Protein AF-A0A914MKD5-F1 (afdb_monomer)

Organism: Meloidogyne incognita (NCBI:txid6306)

Nearest PDB structures (foldseek):
  1nd5-assembly1_B  TM=8.474E-01  e=2.380E-07  Homo sapiens
  1rpt-assembly1_A-2  TM=8.339E-01  e=1.153E-06  Rattus norvegicus
  8xj4-assembly1_A  TM=8.362E-01  e=1.630E-05  Homo sapiens
  8qqs-assembly1_B  TM=2.505E-01  e=3.124E-01  Escherichia coli
  9ggq-assembly1_D  TM=2.426E-01  e=8.613E-01  Escherichia coli

Mean predicted aligned error: 6.14 Å

Solvent-accessible surface area (backbone atoms only — not comparable to full-atom values): 11156 Å² total; per-residue (Å²): 132,86,87,49,71,68,64,54,25,56,51,32,58,60,52,46,49,37,47,73,73,63,71,41,91,71,66,72,67,46,68,38,62,36,70,93,63,83,52,37,26,43,49,58,50,29,41,48,50,33,39,53,53,52,32,63,52,29,73,35,66,69,47,9,37,72,72,17,5,48,60,48,21,53,52,48,54,50,51,52,42,51,73,69,41,91,49,87,84,72,36,81,94,76,85,86,83,89,82,55,58,67,51,54,41,11,44,37,33,61,58,70,43,88,63,85,68,73,70,50,82,92,45,45,80,46,80,45,82,46,75,58,89,98,43,52,25,36,38,41,37,41,34,42,86,94,42,79,40,78,62,75,34,92,94,40,82,50,72,71,21,50,37,69,62,52,47,60,66,49,51,84,48,36,33,86,44,72,68,57,54,52,49,48,43,65,40,92,85,39,96,103

Secondary structure (DSSP, 8-state):
-PPPHHHHHHHHHHHIIIIIIT-PPPPHHHH-EEGGGTTEEHHHHHHHHHHHHHHHHHSSHHHHHHHHHHHHHHHHHHHHHHHH-SSTTSS-S-------HHHHHHHHHHTT----SPPPTT-EEEEEEEEETTEEEEEEEEEETTEEEEPPBTTB-SSSEEHHHHHHHHHTT----HHHHHHHHHSTTS--

Sequence (192 aa):
MPLTLHQVASLNNLNREASIAHNLTQPAWVERRWPQYGNWSTLELVTELRRLERINEFNRPEMAYLMGGYLLGDWINRAEKVINSKSPNEAEKAVLYSSHDGTLQALLSLMGQRVDKLVPYASTICMEILKNNDTYHIEMYYRHSGLVQHLNFPDCPLIQCPAETLIKSLRSRAIFERKRLYHLCGSGDAYC

Structure (mmCIF, N/CA/C/O backbone):
data_AF-A0A914MKD5-F1
#
_entry.id   AF-A0A914MKD5-F1
#
loop_
_atom_site.group_PDB
_atom_site.id
_atom_site.type_symbol
_atom_site.label_atom_id
_atom_site.label_alt_id
_atom_site.label_comp_id
_atom_site.label_asym_id
_atom_site.label_entity_id
_atom_site.label_seq_id
_atom_site.pdbx_PDB_ins_code
_atom_site.Cartn_x
_atom_site.Cartn_y
_atom_site.Cartn_z
_atom_site.occupancy
_atom_site.B_iso_or_equiv
_atom_site.auth_seq_id
_atom_site.auth_comp_id
_atom_site.auth_asym_id
_atom_site.auth_atom_id
_atom_site.pdbx_PDB_model_num
ATOM 1 N N . MET A 1 1 ? 5.786 10.812 -35.126 1.00 59.09 1 MET A N 1
ATOM 2 C CA . MET A 1 1 ? 5.341 11.144 -33.755 1.00 59.09 1 MET A CA 1
ATOM 3 C C . MET A 1 1 ? 6.379 10.572 -32.795 1.00 59.09 1 MET A C 1
ATOM 5 O O . MET A 1 1 ? 6.728 9.413 -32.994 1.00 59.09 1 MET A O 1
ATOM 9 N N . PRO A 1 2 ? 6.959 11.354 -31.869 1.00 80.25 2 PRO A N 1
ATOM 10 C CA . PRO A 1 2 ? 7.951 10.834 -30.926 1.00 80.25 2 PRO A CA 1
ATOM 11 C C . PRO A 1 2 ? 7.295 9.889 -29.907 1.00 80.25 2 PRO A C 1
ATOM 13 O O . PRO A 1 2 ? 6.165 10.127 -29.486 1.00 80.25 2 PRO A O 1
ATOM 16 N N . LEU A 1 3 ? 8.003 8.820 -29.533 1.00 81.81 3 LEU A N 1
ATOM 17 C CA . LEU A 1 3 ? 7.588 7.891 -28.476 1.00 81.81 3 LEU A CA 1
ATOM 18 C C . LEU A 1 3 ? 7.737 8.558 -27.104 1.00 81.81 3 LEU A C 1
ATOM 20 O O . LEU A 1 3 ? 8.762 9.182 -26.829 1.00 81.81 3 LEU A O 1
ATOM 24 N N . THR A 1 4 ? 6.738 8.407 -26.235 1.00 86.06 4 THR A N 1
ATOM 25 C CA . THR A 1 4 ? 6.796 8.903 -24.853 1.00 86.06 4 THR A CA 1
ATOM 26 C C . THR A 1 4 ? 7.415 7.869 -23.910 1.00 86.06 4 THR A C 1
ATOM 28 O O . THR A 1 4 ? 7.386 6.666 -24.177 1.00 86.06 4 THR A O 1
ATOM 31 N N . LEU A 1 5 ? 7.934 8.325 -22.762 1.00 82.00 5 LEU A N 1
ATOM 32 C CA . LEU A 1 5 ? 8.446 7.432 -21.714 1.00 82.00 5 LEU A CA 1
ATOM 33 C C . LEU A 1 5 ? 7.378 6.426 -21.259 1.00 82.00 5 LEU A C 1
ATOM 35 O O . LEU A 1 5 ? 7.669 5.241 -21.144 1.00 82.00 5 LEU A O 1
ATOM 39 N N . HIS A 1 6 ? 6.139 6.887 -21.080 1.00 81.94 6 HIS A N 1
ATOM 40 C CA . HIS A 1 6 ? 5.011 6.041 -20.696 1.00 81.94 6 HIS A CA 1
ATOM 41 C C . HIS A 1 6 ? 4.740 4.931 -21.721 1.00 81.94 6 HIS A C 1
ATOM 43 O O . HIS A 1 6 ? 4.560 3.767 -21.361 1.00 81.94 6 HIS A O 1
ATOM 49 N N . GLN A 1 7 ? 4.769 5.269 -23.017 1.00 83.94 7 GLN A N 1
ATOM 50 C CA . GLN A 1 7 ? 4.590 4.291 -24.092 1.00 83.94 7 GLN A CA 1
ATOM 51 C C . GLN A 1 7 ? 5.681 3.216 -24.053 1.00 83.94 7 GLN A C 1
ATOM 53 O O . GLN A 1 7 ? 5.369 2.031 -24.138 1.00 83.94 7 GLN A O 1
ATOM 58 N N . VAL A 1 8 ? 6.943 3.603 -23.851 1.00 84.12 8 VAL A N 1
ATOM 59 C CA . VAL A 1 8 ? 8.056 2.648 -23.736 1.00 84.12 8 VAL A CA 1
ATOM 60 C C . VAL A 1 8 ? 7.926 1.788 -22.475 1.00 84.12 8 VAL A C 1
ATOM 62 O O . VAL A 1 8 ? 8.049 0.569 -22.551 1.00 84.12 8 VAL A O 1
ATOM 65 N N . ALA A 1 9 ? 7.623 2.395 -21.329 1.00 82.75 9 ALA A N 1
ATOM 66 C CA . ALA A 1 9 ? 7.478 1.707 -20.049 1.00 82.75 9 ALA A CA 1
ATOM 67 C C . ALA A 1 9 ? 6.312 0.698 -20.040 1.00 82.75 9 ALA A C 1
ATOM 69 O O . ALA A 1 9 ? 6.395 -0.347 -19.390 1.00 82.75 9 ALA A O 1
ATOM 70 N N . SER A 1 10 ? 5.244 0.967 -20.799 1.00 80.31 10 SER A N 1
ATOM 71 C CA . SER A 1 10 ? 4.086 0.072 -20.926 1.00 80.31 10 SER A CA 1
ATOM 72 C C . SER A 1 10 ? 4.417 -1.285 -21.568 1.00 80.31 10 SER A C 1
ATOM 74 O O . SER A 1 10 ? 3.765 -2.284 -21.253 1.00 80.31 10 SER A O 1
ATOM 76 N N . LEU A 1 11 ? 5.483 -1.362 -22.381 1.00 81.94 11 LEU A N 1
ATOM 77 C CA . LEU A 1 11 ? 5.958 -2.615 -22.988 1.00 81.94 11 LEU A CA 1
ATOM 78 C C . LEU A 1 11 ? 6.407 -3.646 -21.943 1.00 81.94 11 LEU A C 1
ATOM 80 O O . LEU A 1 11 ? 6.428 -4.843 -22.229 1.00 81.94 11 LEU A O 1
ATOM 84 N N . ASN A 1 12 ? 6.731 -3.202 -20.725 1.00 81.19 12 ASN A N 1
ATOM 85 C CA . ASN A 1 12 ? 7.121 -4.086 -19.633 1.00 81.19 12 ASN A CA 1
ATOM 86 C C . ASN A 1 12 ? 6.053 -5.147 -19.319 1.00 81.19 12 ASN A C 1
ATOM 88 O O . ASN A 1 12 ? 6.399 -6.288 -19.026 1.00 81.19 12 ASN A O 1
ATOM 92 N N . ASN A 1 13 ? 4.763 -4.796 -19.399 1.00 72.38 13 ASN A N 1
ATOM 93 C CA . ASN A 1 13 ? 3.674 -5.719 -19.061 1.00 72.38 13 ASN A CA 1
ATOM 94 C C . ASN A 1 13 ? 3.642 -6.923 -20.011 1.00 72.38 13 ASN A C 1
ATOM 96 O O . ASN A 1 13 ? 3.606 -8.062 -19.555 1.00 72.38 13 ASN A O 1
ATOM 100 N N . LEU A 1 14 ? 3.744 -6.666 -21.320 1.00 66.50 14 LEU A N 1
ATOM 101 C CA . LEU A 1 14 ? 3.740 -7.707 -22.351 1.00 66.50 14 LEU A CA 1
ATOM 102 C C . LEU A 1 14 ? 4.911 -8.671 -22.171 1.00 66.50 14 LEU A C 1
ATOM 104 O O . LEU A 1 14 ? 4.731 -9.887 -22.179 1.00 66.50 14 LEU A O 1
ATOM 108 N N . ASN A 1 15 ? 6.106 -8.125 -21.954 1.00 64.56 15 ASN A N 1
ATOM 109 C CA . ASN A 1 15 ? 7.301 -8.947 -21.839 1.00 64.56 15 ASN A CA 1
ATOM 110 C C . ASN A 1 15 ? 7.327 -9.739 -20.524 1.00 64.56 15 ASN A C 1
ATOM 112 O O . ASN A 1 15 ? 7.739 -10.896 -20.520 1.00 64.56 15 ASN A O 1
ATOM 116 N N . ARG A 1 16 ? 6.858 -9.149 -19.416 1.00 67.56 16 ARG A N 1
ATOM 117 C CA . ARG A 1 16 ? 6.793 -9.814 -18.109 1.00 67.56 16 ARG A CA 1
ATOM 118 C C . ARG A 1 16 ? 5.795 -10.970 -18.102 1.00 67.56 16 ARG A C 1
ATOM 120 O O . ARG A 1 16 ? 6.104 -12.029 -17.562 1.00 67.56 16 ARG A O 1
ATOM 127 N N . GLU A 1 17 ? 4.612 -10.778 -18.677 1.00 68.00 17 GLU A N 1
ATOM 128 C CA . GLU A 1 17 ? 3.591 -11.828 -18.735 1.00 68.00 17 GLU A CA 1
ATOM 129 C C . GLU A 1 17 ? 4.020 -12.957 -19.666 1.00 68.00 17 GLU A C 1
ATOM 131 O O . GLU A 1 17 ? 3.990 -14.128 -19.287 1.00 68.00 17 GLU A O 1
ATOM 136 N N . ALA A 1 18 ? 4.489 -12.611 -20.863 1.00 63.91 18 ALA A N 1
ATOM 137 C CA . ALA A 1 18 ? 4.787 -13.611 -21.865 1.00 63.91 18 ALA A CA 1
ATOM 138 C C . ALA A 1 18 ? 6.081 -14.388 -21.557 1.00 63.91 18 ALA A C 1
ATOM 140 O O . ALA A 1 18 ? 6.068 -15.612 -21.655 1.00 63.91 18 ALA A O 1
ATOM 141 N N . SER A 1 19 ? 7.171 -13.740 -21.122 1.00 62.38 19 SER A N 1
ATOM 142 C CA . SER A 1 19 ? 8.437 -14.449 -20.871 1.00 62.38 19 SER A CA 1
ATOM 143 C C . SER A 1 19 ? 8.533 -15.062 -19.472 1.00 62.38 19 SER A C 1
ATOM 145 O O . SER A 1 19 ? 8.925 -16.218 -19.349 1.00 62.38 19 SER A O 1
ATOM 147 N N . ILE A 1 20 ? 8.156 -14.323 -18.419 1.00 64.75 20 ILE A N 1
ATOM 148 C CA . ILE A 1 20 ? 8.429 -14.722 -17.026 1.00 64.75 20 ILE A CA 1
ATOM 149 C C . ILE A 1 20 ? 7.292 -15.563 -16.447 1.00 64.75 20 ILE A C 1
ATOM 151 O O . ILE A 1 20 ? 7.547 -16.533 -15.737 1.00 64.75 20 ILE A O 1
ATOM 155 N N . ALA A 1 21 ? 6.037 -15.191 -16.708 1.00 69.25 21 ALA A N 1
ATOM 156 C CA . ALA A 1 21 ? 4.897 -15.879 -16.101 1.00 69.25 21 ALA A CA 1
ATOM 157 C C . ALA A 1 21 ? 4.473 -17.140 -16.873 1.00 69.25 21 ALA A C 1
ATOM 159 O O . ALA A 1 21 ? 3.980 -18.088 -16.262 1.00 69.25 21 ALA A O 1
ATOM 160 N N . HIS A 1 22 ? 4.667 -17.160 -18.196 1.00 79.38 22 HIS A N 1
ATOM 161 C CA . HIS A 1 22 ? 4.088 -18.189 -19.067 1.00 79.38 22 HIS A CA 1
ATOM 162 C C . HIS A 1 22 ? 5.082 -18.899 -20.001 1.00 79.38 22 HIS A C 1
ATOM 164 O O . HIS A 1 22 ? 4.653 -19.752 -20.774 1.00 79.38 22 HIS A O 1
ATOM 170 N N . ASN A 1 23 ? 6.389 -18.607 -19.921 1.00 80.06 23 ASN A N 1
ATOM 171 C CA . ASN A 1 23 ? 7.437 -19.234 -20.746 1.00 80.06 23 ASN A CA 1
ATOM 172 C C . ASN A 1 23 ? 7.139 -19.214 -22.262 1.00 80.06 23 ASN A C 1
ATOM 174 O O . ASN A 1 23 ? 7.445 -20.163 -22.986 1.00 80.06 23 ASN A O 1
ATOM 178 N N . LEU A 1 24 ? 6.518 -18.142 -22.755 1.00 83.06 24 LEU A N 1
ATOM 179 C CA . LEU A 1 24 ? 6.198 -17.974 -24.169 1.00 83.06 24 LEU A CA 1
ATOM 180 C C . LEU A 1 24 ? 7.415 -17.466 -24.941 1.00 83.06 24 LEU A C 1
ATOM 182 O O . LEU A 1 24 ? 8.144 -16.583 -24.480 1.00 83.06 24 LEU A O 1
ATOM 186 N N . THR A 1 25 ? 7.586 -17.966 -26.164 1.00 83.31 25 THR A N 1
ATOM 187 C CA . THR A 1 25 ? 8.640 -17.516 -27.078 1.00 83.31 25 THR A CA 1
ATOM 188 C C . THR A 1 25 ? 8.503 -16.023 -27.374 1.00 83.31 25 THR A C 1
ATOM 190 O O . THR A 1 25 ? 7.451 -15.567 -27.821 1.00 83.31 25 THR A O 1
ATOM 193 N N . GLN A 1 26 ? 9.576 -15.264 -27.140 1.00 81.38 26 GLN A N 1
ATOM 194 C CA . GLN A 1 26 ? 9.615 -13.824 -27.385 1.00 81.38 26 GLN A CA 1
ATOM 195 C C . GLN A 1 26 ? 10.302 -13.481 -28.712 1.00 81.38 26 GLN A C 1
ATOM 197 O O . GLN A 1 26 ? 11.176 -14.220 -29.171 1.00 81.38 26 GLN A O 1
ATOM 202 N N . PRO A 1 27 ? 9.971 -12.329 -29.322 1.00 86.75 27 PRO A N 1
ATOM 203 C CA . PRO A 1 27 ? 10.764 -11.783 -30.413 1.00 86.75 27 PRO A CA 1
ATOM 204 C C . PRO A 1 27 ? 12.222 -11.551 -29.991 1.00 86.75 27 PRO A C 1
ATOM 206 O O . PRO A 1 27 ? 12.490 -11.040 -28.904 1.00 86.75 27 PRO A O 1
ATOM 209 N N . ALA A 1 28 ? 13.168 -11.815 -30.895 1.00 88.38 28 ALA A N 1
ATOM 210 C CA . ALA A 1 28 ? 14.608 -11.730 -30.613 1.00 88.38 28 ALA A CA 1
ATOM 211 C C . ALA A 1 28 ? 15.083 -10.360 -30.083 1.00 88.38 28 ALA A C 1
ATOM 213 O O . ALA A 1 28 ? 16.101 -10.268 -29.400 1.00 88.38 28 ALA A O 1
ATOM 214 N N . TRP A 1 29 ? 14.357 -9.276 -30.377 1.00 88.56 29 TRP A N 1
ATOM 215 C CA . TRP A 1 29 ? 14.715 -7.944 -29.888 1.00 88.56 29 TRP A CA 1
ATOM 216 C C . TRP A 1 29 ? 14.548 -7.792 -28.367 1.00 88.56 29 TRP A C 1
ATOM 218 O O . TRP A 1 29 ? 15.224 -6.943 -27.788 1.00 88.56 29 TRP A O 1
ATOM 228 N N . VAL A 1 30 ? 13.700 -8.599 -27.716 1.00 86.56 30 VAL A N 1
ATOM 229 C CA . VAL A 1 30 ? 13.434 -8.529 -26.265 1.00 86.56 30 VAL A CA 1
ATOM 230 C C . VAL A 1 30 ? 14.685 -8.896 -25.460 1.00 86.56 30 VAL A C 1
ATOM 232 O O . VAL A 1 30 ? 15.028 -8.214 -24.494 1.00 86.56 30 VAL A O 1
ATOM 235 N N . GLU A 1 31 ? 15.419 -9.914 -25.909 1.00 87.56 31 GLU A N 1
ATOM 236 C CA . GLU A 1 31 ? 16.650 -10.400 -25.269 1.00 87.56 31 GLU A CA 1
ATOM 237 C C . GLU A 1 31 ? 17.921 -9.726 -25.806 1.00 87.56 31 GLU A C 1
ATOM 239 O O . GLU A 1 31 ? 19.020 -9.960 -25.297 1.00 87.56 31 GLU A O 1
ATOM 244 N N . ARG A 1 32 ? 17.794 -8.859 -26.820 1.00 92.56 32 ARG A N 1
ATOM 245 C CA . ARG A 1 32 ? 18.927 -8.112 -27.376 1.00 92.56 32 ARG A CA 1
ATOM 246 C C . ARG A 1 32 ? 19.635 -7.342 -26.266 1.00 92.56 32 ARG A C 1
ATOM 248 O O . ARG A 1 32 ? 19.006 -6.539 -25.583 1.00 92.56 32 ARG A O 1
ATOM 255 N N . ARG A 1 33 ? 20.946 -7.552 -26.128 1.00 94.44 33 ARG A N 1
ATOM 256 C CA . ARG A 1 33 ? 21.783 -6.865 -25.135 1.00 94.44 33 ARG A CA 1
ATOM 257 C C . ARG A 1 33 ? 22.442 -5.618 -25.708 1.00 94.44 33 ARG A C 1
ATOM 259 O O . ARG A 1 33 ? 22.753 -5.559 -26.900 1.00 94.44 33 ARG A O 1
ATOM 266 N N . TRP A 1 34 ? 22.670 -4.640 -24.840 1.00 95.50 34 TRP A N 1
ATOM 267 C CA . TRP A 1 34 ? 23.179 -3.321 -25.203 1.00 95.50 34 TRP A CA 1
ATOM 268 C C . TRP A 1 34 ? 24.435 -2.981 -24.381 1.00 95.50 34 TRP A C 1
ATOM 270 O O . TRP A 1 34 ? 24.317 -2.538 -23.235 1.00 95.50 34 TRP A O 1
ATOM 280 N N . PRO A 1 35 ? 25.655 -3.178 -24.927 1.00 95.75 35 PRO A N 1
ATOM 281 C CA . PRO A 1 35 ? 26.909 -2.950 -24.200 1.00 95.75 35 PRO A CA 1
ATOM 282 C C . PRO A 1 35 ? 27.060 -1.533 -23.633 1.00 95.75 35 PRO A C 1
ATOM 284 O O . PRO A 1 35 ? 27.604 -1.361 -22.546 1.00 95.75 35 PRO A O 1
ATOM 287 N N . GLN A 1 36 ? 26.520 -0.524 -24.322 1.00 95.31 36 GLN A N 1
ATOM 288 C CA . GLN A 1 36 ? 26.540 0.872 -23.877 1.00 95.31 36 GLN A CA 1
ATOM 289 C C . GLN A 1 36 ? 25.679 1.149 -22.631 1.00 95.31 36 GLN A C 1
ATOM 291 O O . GLN A 1 36 ? 25.821 2.202 -22.019 1.00 95.31 36 GLN A O 1
ATOM 296 N N . TYR A 1 37 ? 24.799 0.217 -22.250 1.00 92.12 37 TYR A N 1
ATOM 297 C CA . TYR A 1 37 ? 23.923 0.317 -21.080 1.00 92.12 37 TYR A CA 1
ATOM 298 C C . TYR A 1 37 ? 24.210 -0.815 -20.086 1.00 92.12 37 TYR A C 1
ATOM 300 O O . TYR A 1 37 ? 23.306 -1.516 -19.640 1.00 92.12 37 TYR A O 1
ATOM 308 N N . GLY A 1 38 ? 25.492 -1.062 -19.797 1.00 92.19 38 GLY A N 1
ATOM 309 C CA . GLY A 1 38 ? 25.894 -2.088 -18.828 1.00 92.19 38 GLY A CA 1
ATOM 310 C C . GLY A 1 38 ? 25.580 -3.520 -19.271 1.00 92.19 38 GLY A C 1
ATOM 311 O O . GLY A 1 38 ? 25.442 -4.405 -18.431 1.00 92.19 38 GLY A O 1
ATOM 312 N N . ASN A 1 39 ? 25.460 -3.753 -20.584 1.00 94.69 39 ASN A N 1
ATOM 313 C CA . ASN A 1 39 ? 25.121 -5.049 -21.177 1.00 94.69 39 ASN A CA 1
ATOM 314 C C . ASN A 1 39 ? 23.742 -5.603 -20.752 1.00 94.69 39 ASN A C 1
ATOM 316 O O . ASN A 1 39 ? 23.517 -6.820 -20.754 1.00 94.69 39 ASN A O 1
ATOM 320 N N . TRP A 1 40 ? 22.805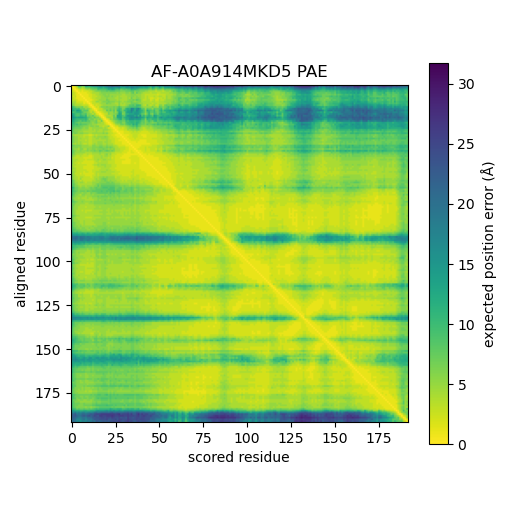 -4.722 -20.402 1.00 94.31 40 TRP A N 1
ATOM 321 C CA . TRP A 1 40 ? 21.414 -5.092 -20.147 1.00 94.31 40 TRP A CA 1
ATOM 322 C C . TRP A 1 40 ? 20.694 -5.485 -21.438 1.00 94.31 40 TRP A C 1
ATOM 324 O O . TRP A 1 40 ? 20.962 -4.947 -22.516 1.00 94.31 40 TRP A O 1
ATOM 334 N N . SER A 1 41 ? 19.779 -6.440 -21.324 1.00 91.19 41 SER A N 1
ATOM 335 C CA . SER A 1 41 ? 18.800 -6.785 -22.352 1.00 91.19 41 SER A CA 1
ATOM 336 C C . SER A 1 41 ? 17.775 -5.664 -22.540 1.00 91.19 41 SER A C 1
ATOM 338 O O . SER A 1 41 ? 17.561 -4.837 -21.649 1.00 91.19 41 SER A O 1
ATOM 340 N N . THR A 1 42 ? 17.095 -5.637 -23.688 1.00 90.12 42 THR A N 1
ATOM 341 C CA . THR A 1 42 ? 15.991 -4.695 -23.918 1.00 90.12 42 THR A CA 1
ATOM 342 C C . THR A 1 42 ? 14.911 -4.837 -22.846 1.00 90.12 42 THR A C 1
ATOM 344 O O . THR A 1 42 ? 14.377 -3.829 -22.388 1.00 90.12 42 THR A O 1
ATOM 347 N N . LEU A 1 43 ? 14.621 -6.065 -22.400 1.00 86.62 43 LEU A N 1
ATOM 348 C CA . LEU A 1 43 ? 13.683 -6.309 -21.307 1.00 86.62 43 LEU A CA 1
ATOM 349 C C . LEU A 1 43 ? 14.135 -5.671 -19.991 1.00 86.62 43 LEU A C 1
ATOM 351 O O . LEU A 1 43 ? 13.346 -4.968 -19.363 1.00 86.62 43 LEU A O 1
ATOM 355 N N . GLU A 1 44 ? 15.386 -5.876 -19.579 1.00 89.31 44 GLU A N 1
ATOM 356 C CA . GLU A 1 44 ? 15.930 -5.274 -18.353 1.00 89.31 44 GLU A CA 1
ATOM 357 C C . GLU A 1 44 ? 15.869 -3.740 -18.412 1.00 89.31 44 GLU A C 1
ATOM 359 O O . GLU A 1 44 ? 15.422 -3.107 -17.458 1.00 89.31 44 GLU A O 1
ATOM 364 N N . LEU A 1 45 ? 16.209 -3.142 -19.560 1.00 91.31 45 LEU A N 1
ATOM 365 C CA . LEU A 1 45 ? 16.123 -1.693 -19.772 1.00 91.31 45 LEU A CA 1
ATOM 366 C C . LEU A 1 45 ? 14.687 -1.172 -19.659 1.00 91.31 45 LEU A C 1
ATOM 368 O O . LEU A 1 45 ? 14.431 -0.210 -18.939 1.00 91.31 45 LEU A O 1
ATOM 372 N N . VAL A 1 46 ? 13.738 -1.806 -20.351 1.00 90.62 46 VAL A N 1
ATOM 373 C CA . VAL A 1 46 ? 12.318 -1.417 -20.310 1.00 90.62 46 VAL A CA 1
ATOM 374 C C . VAL A 1 46 ? 11.732 -1.604 -18.906 1.00 90.62 46 VAL A C 1
ATOM 376 O O . VAL A 1 46 ? 10.971 -0.753 -18.442 1.00 90.62 46 VAL A O 1
ATOM 379 N N . THR A 1 47 ? 12.118 -2.675 -18.208 1.00 89.06 47 THR A N 1
ATOM 380 C CA . THR A 1 47 ? 11.709 -2.935 -16.820 1.00 89.06 47 THR A CA 1
ATOM 381 C C . THR A 1 47 ? 12.219 -1.839 -15.894 1.00 89.06 47 THR A C 1
ATOM 383 O O . THR A 1 47 ? 11.466 -1.339 -15.057 1.00 89.06 47 THR A O 1
ATOM 386 N N . GLU A 1 48 ? 13.475 -1.429 -16.059 1.00 90.75 48 GLU A N 1
ATOM 387 C CA . GLU A 1 48 ? 14.068 -0.378 -15.240 1.00 90.75 48 GLU A CA 1
ATOM 388 C C . GLU A 1 48 ? 13.444 0.990 -15.526 1.00 90.75 48 GLU A C 1
ATOM 390 O O . GLU A 1 48 ? 13.104 1.715 -14.592 1.00 90.75 48 GLU A O 1
ATOM 395 N N . LEU A 1 49 ? 13.188 1.323 -16.794 1.00 90.88 49 LEU A N 1
ATOM 396 C CA . LEU A 1 49 ? 12.457 2.542 -17.156 1.00 90.88 49 LEU A CA 1
ATOM 397 C C . LEU A 1 49 ? 11.065 2.571 -16.517 1.00 90.88 49 LEU A C 1
ATOM 399 O O . LEU A 1 49 ? 10.663 3.593 -15.960 1.00 90.88 49 LEU A O 1
ATOM 403 N N . ARG A 1 50 ? 10.351 1.438 -16.533 1.00 89.69 50 ARG A N 1
ATOM 404 C CA . ARG A 1 50 ? 9.055 1.296 -15.862 1.00 89.69 50 ARG A CA 1
ATOM 405 C C . ARG A 1 50 ? 9.171 1.454 -14.349 1.00 89.69 50 ARG A C 1
ATOM 407 O O . ARG A 1 50 ? 8.314 2.091 -13.739 1.00 89.69 50 ARG A O 1
ATOM 414 N N . ARG A 1 51 ? 10.214 0.891 -13.735 1.00 90.38 51 ARG A N 1
ATOM 415 C CA . ARG A 1 51 ? 10.490 1.055 -12.302 1.00 90.38 51 ARG A CA 1
ATOM 416 C C . ARG A 1 5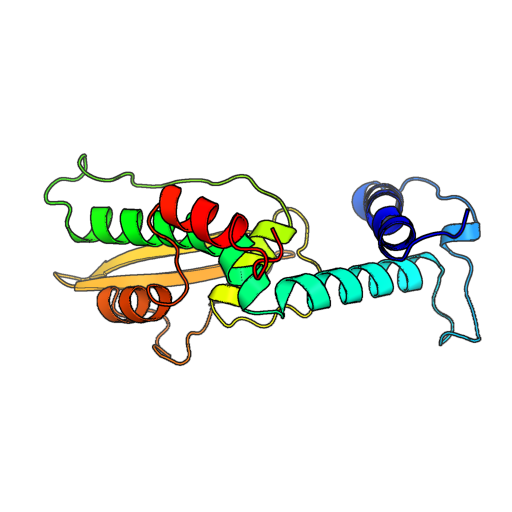1 ? 10.695 2.530 -11.963 1.00 90.38 51 ARG A C 1
ATOM 418 O O . ARG A 1 51 ? 10.036 3.028 -11.059 1.00 90.38 51 ARG A O 1
ATOM 425 N N . LEU A 1 52 ? 11.544 3.232 -12.707 1.00 89.56 52 LEU A N 1
ATOM 426 C CA . LEU A 1 52 ? 11.832 4.650 -12.486 1.00 89.56 52 LEU A CA 1
ATOM 427 C C . LEU A 1 52 ? 10.596 5.537 -12.680 1.00 89.56 52 LEU A C 1
ATOM 429 O O . LEU A 1 52 ? 10.349 6.405 -11.847 1.00 89.56 52 LEU A O 1
ATOM 433 N N . GLU A 1 53 ? 9.798 5.291 -13.724 1.00 88.19 53 GLU A N 1
ATOM 434 C CA . GLU A 1 53 ? 8.522 5.985 -13.954 1.00 88.19 53 GLU A CA 1
ATOM 435 C C . GLU A 1 53 ? 7.599 5.853 -12.734 1.00 88.19 53 GLU A C 1
ATOM 437 O O . GLU A 1 53 ? 7.150 6.857 -12.183 1.00 88.19 53 GLU A O 1
ATOM 442 N N . ARG A 1 54 ? 7.365 4.616 -12.276 1.00 86.50 54 ARG A N 1
ATOM 443 C CA . ARG A 1 54 ? 6.478 4.324 -11.143 1.00 86.50 54 ARG A CA 1
ATOM 444 C C . ARG A 1 54 ? 6.966 4.934 -9.833 1.00 86.50 54 ARG A C 1
ATOM 446 O O . ARG A 1 54 ? 6.184 5.524 -9.095 1.00 86.50 54 ARG A O 1
ATOM 453 N N . ILE A 1 55 ? 8.261 4.837 -9.558 1.00 85.56 55 ILE A N 1
ATOM 454 C CA . ILE A 1 55 ? 8.858 5.435 -8.362 1.00 85.56 55 ILE A CA 1
ATOM 455 C C . ILE A 1 55 ? 8.696 6.951 -8.387 1.00 85.56 55 ILE A C 1
ATOM 457 O O . ILE A 1 55 ? 8.315 7.542 -7.382 1.00 85.56 55 ILE A O 1
ATOM 461 N N . ASN A 1 56 ? 8.950 7.588 -9.530 1.00 85.69 56 ASN A N 1
ATOM 462 C CA . ASN A 1 56 ? 8.794 9.031 -9.666 1.00 85.69 56 ASN A CA 1
ATOM 463 C C . ASN A 1 56 ? 7.331 9.479 -9.505 1.00 85.69 56 ASN A C 1
ATOM 465 O O . ASN A 1 56 ? 7.073 10.558 -8.981 1.00 85.69 56 ASN A O 1
ATOM 469 N N . GLU A 1 57 ? 6.378 8.649 -9.927 1.00 84.75 57 GLU A N 1
ATOM 470 C CA . GLU A 1 57 ? 4.947 8.884 -9.736 1.00 84.75 57 GLU A CA 1
ATOM 471 C C . GLU A 1 57 ? 4.563 8.843 -8.245 1.00 84.75 57 GLU A C 1
ATOM 473 O O . GLU A 1 57 ? 3.949 9.784 -7.746 1.00 84.75 57 GLU A O 1
ATOM 478 N N . PHE A 1 58 ? 4.970 7.800 -7.510 1.00 83.88 58 PHE A N 1
ATOM 479 C CA . PHE A 1 58 ? 4.480 7.547 -6.145 1.00 83.88 58 PHE A CA 1
ATOM 480 C C . PHE A 1 58 ? 5.384 8.037 -5.006 1.00 83.88 58 PHE A C 1
ATOM 482 O O . PHE A 1 58 ? 4.915 8.123 -3.871 1.00 83.88 58 PHE A O 1
ATOM 489 N N . ASN A 1 59 ? 6.638 8.417 -5.268 1.00 81.75 59 ASN A N 1
ATOM 490 C CA . ASN A 1 59 ? 7.481 9.090 -4.268 1.00 81.75 59 ASN A CA 1
ATOM 491 C C . ASN A 1 59 ? 7.081 10.551 -4.034 1.00 81.75 59 ASN A C 1
ATOM 493 O O . ASN A 1 59 ? 7.585 11.176 -3.103 1.00 81.75 59 ASN A O 1
ATOM 497 N N . ARG A 1 60 ? 6.197 11.110 -4.864 1.00 85.75 60 ARG A N 1
ATOM 498 C CA . ARG A 1 60 ? 5.645 12.451 -4.666 1.00 85.75 60 ARG A CA 1
ATOM 499 C C . ARG A 1 60 ? 4.519 12.376 -3.628 1.00 85.75 60 ARG A C 1
ATOM 501 O O . ARG A 1 60 ? 3.503 11.733 -3.917 1.00 85.75 60 ARG A O 1
ATOM 508 N N . PRO A 1 61 ? 4.656 13.002 -2.443 1.00 85.56 61 PRO A N 1
ATOM 509 C CA . PRO A 1 61 ? 3.654 12.896 -1.383 1.00 85.56 61 PRO A CA 1
ATOM 510 C C . PRO A 1 61 ? 2.259 13.337 -1.830 1.00 85.56 61 PRO A C 1
ATOM 512 O O . PRO A 1 61 ? 1.267 12.721 -1.450 1.00 85.56 61 PRO A O 1
ATOM 515 N N . GLU A 1 62 ? 2.177 14.358 -2.683 1.00 87.62 62 GLU A N 1
ATOM 516 C CA . GLU A 1 62 ? 0.921 14.887 -3.211 1.00 87.62 62 GLU A CA 1
ATOM 517 C C . GLU A 1 62 ? 0.219 13.862 -4.109 1.00 87.62 62 GLU A C 1
ATOM 519 O O . GLU A 1 62 ? -0.981 13.631 -3.962 1.00 87.62 62 GLU A O 1
ATOM 524 N N . MET A 1 63 ? 0.970 13.187 -4.988 1.00 87.06 63 MET A N 1
ATOM 525 C CA . MET A 1 63 ? 0.436 12.125 -5.850 1.00 87.06 63 MET A CA 1
ATOM 526 C C . MET A 1 63 ? -0.081 10.956 -5.022 1.00 87.06 63 MET A C 1
ATOM 528 O O . MET A 1 63 ? -1.206 10.500 -5.220 1.00 87.06 63 MET A O 1
ATOM 532 N N . ALA A 1 64 ? 0.724 10.477 -4.069 1.00 90.12 64 ALA A N 1
ATOM 533 C CA . ALA A 1 64 ? 0.331 9.379 -3.196 1.00 90.12 64 ALA A CA 1
ATOM 534 C C . ALA A 1 64 ? -0.926 9.738 -2.385 1.00 90.12 64 ALA A C 1
ATOM 536 O O . ALA A 1 64 ? -1.831 8.912 -2.259 1.00 90.12 64 ALA A O 1
ATOM 537 N N . TYR A 1 65 ? -1.022 10.982 -1.904 1.00 92.25 65 TYR A N 1
ATOM 538 C CA . TYR A 1 65 ? -2.175 11.489 -1.159 1.00 92.25 65 TYR A CA 1
ATOM 539 C C . TYR A 1 65 ? -3.453 11.513 -1.995 1.00 92.25 65 TYR A C 1
ATOM 541 O O . TYR A 1 65 ? -4.486 11.024 -1.539 1.00 92.25 65 TYR A O 1
ATOM 549 N N . LEU A 1 66 ? -3.392 12.005 -3.232 1.00 91.25 66 LEU A N 1
ATOM 550 C CA . LEU A 1 66 ? -4.553 12.049 -4.123 1.00 91.25 66 LEU A CA 1
ATOM 551 C C . LEU A 1 66 ? -4.978 10.648 -4.589 1.00 91.25 66 LEU A C 1
ATOM 553 O O . LEU A 1 66 ? -6.168 10.338 -4.607 1.00 91.25 66 LEU A O 1
ATOM 557 N N . MET A 1 67 ? -4.013 9.781 -4.906 1.00 90.00 67 MET A N 1
ATOM 558 C CA . MET A 1 67 ? -4.266 8.449 -5.469 1.00 90.00 67 MET A CA 1
ATOM 559 C C . MET A 1 67 ? -4.672 7.410 -4.415 1.00 90.00 67 MET A C 1
ATOM 561 O O . MET A 1 67 ? -5.507 6.547 -4.681 1.00 90.00 67 MET A O 1
ATOM 565 N N . GLY A 1 68 ? -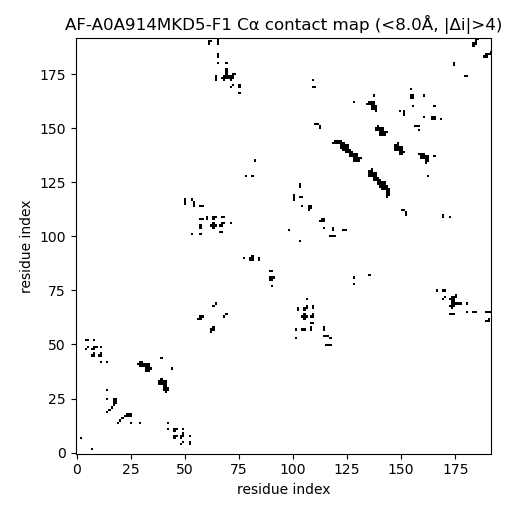4.067 7.457 -3.226 1.00 93.56 68 GLY A N 1
ATOM 566 C CA . GLY A 1 68 ? -4.257 6.463 -2.164 1.00 93.56 68 GLY A CA 1
ATOM 567 C C . GLY A 1 68 ? -5.004 6.980 -0.936 1.00 93.56 68 GLY A C 1
ATOM 568 O O . GLY A 1 68 ? -5.542 6.179 -0.170 1.00 93.56 68 GLY A O 1
ATOM 569 N N . GLY A 1 69 ? -5.075 8.299 -0.735 1.00 95.81 69 GLY A N 1
ATOM 570 C CA . GLY A 1 69 ? -5.548 8.888 0.519 1.00 95.81 69 GLY A CA 1
ATOM 571 C C . GLY A 1 69 ? -7.011 8.582 0.813 1.00 95.81 69 GLY A C 1
ATOM 572 O O . GLY A 1 69 ? -7.366 8.365 1.971 1.00 95.81 69 GLY A O 1
ATOM 573 N N . TYR A 1 70 ? -7.858 8.503 -0.217 1.00 96.44 70 TYR A N 1
ATOM 574 C CA . TYR A 1 70 ? -9.270 8.154 -0.034 1.00 96.44 70 TYR A CA 1
ATOM 575 C C . TYR A 1 70 ? -9.461 6.701 0.420 1.00 96.44 70 TYR A C 1
ATOM 577 O O . TYR A 1 70 ? -10.238 6.433 1.335 1.00 96.44 70 TYR A O 1
ATOM 585 N N . LEU A 1 71 ? -8.695 5.768 -0.155 1.00 97.06 71 LEU A N 1
ATOM 586 C CA . LEU A 1 71 ? -8.705 4.367 0.269 1.00 97.06 71 LEU A CA 1
ATOM 587 C C . LEU A 1 71 ? -8.155 4.209 1.693 1.00 97.06 71 LEU A C 1
ATOM 589 O O . LEU A 1 71 ? -8.738 3.482 2.495 1.00 97.06 71 LEU A O 1
ATOM 593 N N . LEU A 1 72 ? -7.083 4.932 2.034 1.00 97.12 72 LEU A N 1
ATOM 594 C CA . LEU A 1 72 ? -6.551 4.954 3.399 1.00 97.12 72 LEU A CA 1
ATOM 595 C C . LEU A 1 72 ? -7.579 5.503 4.405 1.00 97.12 72 LEU A C 1
ATOM 597 O O . LEU A 1 72 ? -7.679 4.996 5.520 1.00 97.12 72 LEU A O 1
ATOM 601 N N . GLY A 1 73 ? -8.374 6.502 4.011 1.00 97.75 73 GLY A N 1
ATOM 602 C CA . GLY A 1 73 ? -9.480 7.018 4.820 1.00 97.75 73 GLY A CA 1
ATOM 603 C C . GLY A 1 73 ? -10.549 5.963 5.103 1.00 97.75 73 GLY A C 1
ATOM 604 O O . GLY A 1 73 ? -10.994 5.837 6.243 1.00 97.75 73 GLY A O 1
ATOM 605 N N . ASP A 1 74 ? -10.918 5.160 4.101 1.00 97.00 74 ASP A N 1
ATOM 606 C CA . ASP A 1 74 ? -11.849 4.037 4.281 1.00 97.00 74 ASP A CA 1
ATOM 607 C C . ASP A 1 74 ? -11.275 2.960 5.220 1.00 97.00 74 ASP A C 1
ATOM 609 O O . ASP A 1 74 ? -11.984 2.483 6.106 1.00 97.00 74 ASP A O 1
ATOM 613 N N . TRP A 1 75 ? -9.981 2.633 5.100 1.00 97.31 75 TRP A N 1
ATOM 614 C CA . TRP A 1 75 ? -9.300 1.704 6.016 1.00 97.31 75 TRP A CA 1
ATOM 615 C C . TRP A 1 75 ? -9.353 2.194 7.465 1.00 97.31 75 TRP A C 1
ATOM 617 O O . TRP A 1 75 ? -9.724 1.434 8.358 1.00 97.31 75 TRP A O 1
ATOM 627 N N . ILE A 1 76 ? -9.048 3.474 7.695 1.00 97.31 76 ILE A N 1
ATOM 628 C CA . ILE A 1 76 ? -9.111 4.084 9.028 1.00 97.31 76 ILE A CA 1
ATOM 629 C C . ILE A 1 76 ? -10.539 4.048 9.578 1.00 97.31 76 ILE A C 1
ATOM 631 O O . ILE A 1 76 ? -10.740 3.590 10.700 1.00 97.31 76 ILE A O 1
ATOM 635 N N . ASN A 1 77 ? -11.536 4.466 8.793 1.00 96.44 77 ASN A N 1
ATOM 636 C CA . ASN A 1 77 ? -12.936 4.465 9.228 1.00 96.44 77 ASN A CA 1
ATOM 637 C C . ASN A 1 77 ? -13.405 3.061 9.632 1.00 96.44 77 ASN A C 1
ATOM 639 O O . ASN A 1 77 ? -14.122 2.897 10.619 1.00 96.44 77 ASN A O 1
ATOM 643 N N . ARG A 1 78 ? -12.991 2.032 8.886 1.00 95.44 78 ARG A N 1
ATOM 644 C CA . ARG A 1 78 ? -13.303 0.633 9.207 1.00 95.44 78 ARG A CA 1
ATOM 645 C C . ARG A 1 78 ? -12.584 0.162 10.459 1.00 95.44 78 ARG A C 1
ATOM 647 O O . ARG A 1 78 ? -13.204 -0.510 11.279 1.00 95.44 78 ARG A O 1
ATOM 654 N N . ALA A 1 79 ? -11.323 0.546 10.640 1.00 95.31 79 ALA A N 1
ATOM 655 C CA . ALA A 1 79 ? -10.592 0.217 11.852 1.00 95.31 79 ALA A CA 1
ATOM 656 C C . ALA A 1 79 ? -11.252 0.829 13.092 1.00 95.31 79 ALA A C 1
ATOM 658 O O . ALA A 1 79 ? -11.508 0.131 14.070 1.00 95.31 79 ALA A O 1
ATOM 659 N N . GLU A 1 80 ? -11.635 2.103 13.021 1.00 95.19 80 GLU A N 1
ATOM 660 C CA . GLU A 1 80 ? -12.384 2.768 14.088 1.00 95.19 80 GLU A CA 1
ATOM 661 C C . GLU A 1 80 ? -13.750 2.127 14.329 1.00 95.19 80 GLU A C 1
ATOM 663 O O . GLU A 1 80 ? -14.170 1.986 15.476 1.00 95.19 80 GLU A O 1
ATOM 668 N N . LYS A 1 81 ? -14.439 1.698 13.268 1.00 94.81 81 LYS A N 1
ATOM 669 C CA . LYS A 1 81 ? -15.704 0.969 13.381 1.00 94.81 81 LYS A CA 1
ATOM 670 C C . LYS A 1 81 ? -15.521 -0.339 14.157 1.00 94.81 81 LYS A C 1
ATOM 672 O O . LYS A 1 81 ? -16.314 -0.604 15.054 1.00 94.81 81 LYS A O 1
ATOM 677 N N . VAL A 1 82 ? -14.471 -1.116 13.876 1.00 93.75 82 VAL A N 1
ATOM 678 C CA . VAL A 1 82 ? -14.140 -2.346 14.626 1.00 93.75 82 VAL A CA 1
ATOM 679 C C . VAL A 1 82 ? -13.833 -2.034 16.093 1.00 93.75 82 VAL A C 1
ATOM 681 O O . VAL A 1 82 ? -14.391 -2.676 16.978 1.00 93.75 82 VAL A O 1
ATOM 684 N N . ILE A 1 83 ? -13.004 -1.023 16.360 1.00 93.25 83 ILE A N 1
ATOM 685 C CA . ILE A 1 83 ? -12.589 -0.634 17.719 1.00 93.25 83 ILE A CA 1
ATOM 686 C C . ILE A 1 83 ? -13.787 -0.194 18.574 1.00 93.25 83 ILE A C 1
ATOM 688 O O . ILE A 1 83 ? -13.884 -0.560 19.746 1.00 93.25 83 ILE A O 1
ATOM 692 N N . ASN A 1 84 ? -14.713 0.564 17.980 1.00 92.81 84 ASN A N 1
ATOM 693 C CA . ASN A 1 84 ? -15.879 1.124 18.665 1.00 92.81 84 ASN A CA 1
ATOM 694 C C . ASN A 1 84 ? -17.100 0.188 18.689 1.00 92.81 84 ASN A C 1
ATOM 696 O O . ASN A 1 84 ? -18.107 0.524 19.319 1.00 92.81 84 ASN A O 1
ATOM 700 N N . SER A 1 85 ? -17.039 -0.958 18.005 1.00 89.75 85 SER A N 1
ATOM 701 C CA . SER A 1 85 ? -18.153 -1.907 17.943 1.00 89.75 85 SER A CA 1
ATOM 702 C C . SER A 1 85 ? -18.435 -2.519 19.310 1.00 89.75 85 SER A C 1
ATOM 704 O O . SER A 1 85 ? -17.537 -3.011 19.996 1.00 89.75 85 SER A O 1
ATOM 706 N N . LYS A 1 86 ? -19.712 -2.532 19.691 1.00 84.25 86 LYS A N 1
ATOM 707 C CA . LYS A 1 86 ? -20.204 -3.139 20.936 1.00 84.25 86 LYS A CA 1
ATOM 708 C C . LYS A 1 86 ? -20.725 -4.555 20.726 1.00 84.25 86 LYS A C 1
ATOM 710 O O . LYS A 1 86 ? -20.850 -5.302 21.695 1.00 84.25 86 LYS A O 1
ATOM 715 N N . SER A 1 87 ? -21.004 -4.939 19.480 1.00 78.06 87 SER A N 1
ATOM 716 C CA . SER A 1 87 ? -21.434 -6.290 19.128 1.00 78.06 87 SER A CA 1
ATOM 717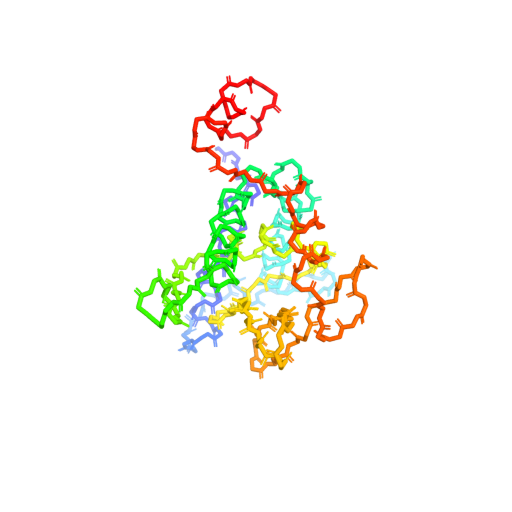 C C . SER A 1 87 ? -20.701 -6.846 17.898 1.00 78.06 87 SER A C 1
ATOM 719 O O . SER A 1 87 ? -20.2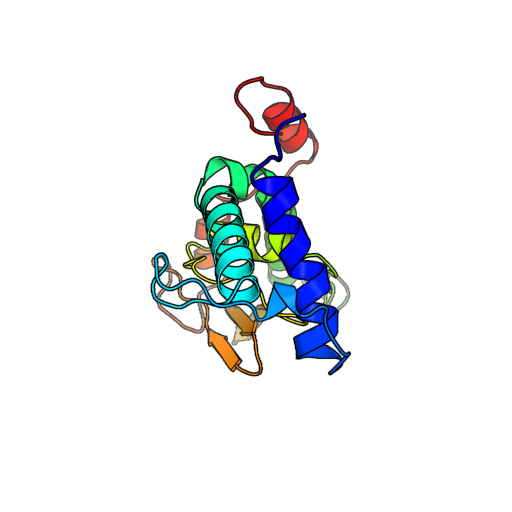86 -6.086 17.022 1.00 78.06 87 SER A O 1
ATOM 721 N N . PRO A 1 88 ? -20.561 -8.183 17.776 1.00 72.38 88 PRO A N 1
ATOM 722 C CA . PRO A 1 88 ? -19.853 -8.821 16.658 1.00 72.38 88 PRO A CA 1
ATOM 723 C C . PRO A 1 88 ? -20.459 -8.585 15.267 1.00 72.38 88 PRO A C 1
ATOM 725 O O . PRO A 1 88 ? -19.817 -8.914 14.273 1.00 72.38 88 PRO A O 1
ATOM 728 N N . ASN A 1 89 ? -21.689 -8.068 15.198 1.00 80.31 89 ASN A N 1
ATOM 729 C CA . ASN A 1 89 ? -22.415 -7.826 13.951 1.00 80.31 89 ASN A CA 1
ATOM 730 C C . ASN A 1 89 ? -22.368 -6.350 13.518 1.00 80.31 89 ASN A C 1
ATOM 732 O O . ASN A 1 89 ? -22.882 -6.015 12.455 1.00 80.31 89 ASN A O 1
ATOM 736 N N . GLU A 1 90 ? -21.776 -5.467 14.330 1.00 86.12 90 GLU A N 1
ATOM 737 C CA . GLU A 1 90 ? -21.671 -4.039 14.016 1.00 86.12 90 GLU A CA 1
ATOM 738 C C . GLU A 1 90 ? -20.555 -3.736 13.015 1.00 86.12 90 GLU A C 1
ATOM 740 O O . GLU A 1 90 ? -20.703 -2.789 12.246 1.00 86.12 90 GLU A O 1
ATOM 745 N N . ALA A 1 91 ? -19.491 -4.545 12.968 1.00 89.56 91 ALA A N 1
ATOM 746 C CA . ALA A 1 91 ? -18.366 -4.383 12.050 1.00 89.56 91 ALA A CA 1
ATOM 747 C C . ALA A 1 91 ? -18.064 -5.648 11.239 1.00 89.56 91 ALA A C 1
ATOM 749 O O . ALA A 1 91 ? -18.235 -6.780 11.692 1.00 89.56 91 ALA A O 1
ATOM 750 N N . GLU A 1 92 ? -17.583 -5.439 10.017 1.00 91.31 92 GLU A N 1
ATOM 751 C CA . GLU A 1 92 ? -17.147 -6.499 9.121 1.00 91.31 92 GLU A CA 1
ATOM 752 C C . GLU A 1 92 ? -15.856 -7.147 9.643 1.00 91.31 92 GLU A C 1
ATOM 754 O O . GLU A 1 92 ? -14.885 -6.460 9.950 1.00 91.31 92 GLU A O 1
ATOM 759 N N . LYS A 1 93 ? -15.818 -8.485 9.699 1.00 91.06 93 LYS A N 1
ATOM 760 C CA . LYS A 1 93 ? -14.628 -9.232 10.149 1.00 91.06 93 LYS A CA 1
ATOM 761 C C . LYS A 1 93 ? -13.467 -9.193 9.154 1.00 91.06 93 LYS A C 1
ATOM 763 O O . LYS A 1 93 ? -12.321 -9.351 9.552 1.00 91.06 93 LYS A O 1
ATOM 768 N N . ALA A 1 94 ? -13.768 -9.045 7.866 1.00 94.12 94 ALA A N 1
ATOM 769 C CA . ALA A 1 94 ? -12.782 -8.966 6.799 1.00 94.12 94 ALA A CA 1
ATOM 770 C C . ALA A 1 94 ? -13.340 -8.141 5.638 1.00 94.12 94 ALA A C 1
ATOM 772 O O . ALA A 1 94 ? -14.510 -8.276 5.276 1.00 94.12 94 ALA A O 1
ATOM 773 N N . VAL A 1 95 ? -12.487 -7.312 5.039 1.00 96.00 95 VAL A N 1
ATOM 774 C CA . VAL A 1 95 ? -12.800 -6.519 3.847 1.00 96.00 95 VAL A CA 1
ATOM 775 C C . VAL A 1 95 ? -11.658 -6.695 2.860 1.00 96.00 95 VAL A C 1
ATOM 777 O O . VAL A 1 95 ? -10.496 -6.518 3.215 1.00 96.00 95 VAL A O 1
ATOM 780 N N . LEU A 1 96 ? -11.988 -7.077 1.626 1.00 96.69 96 LEU A N 1
ATOM 781 C CA . LEU A 1 96 ? -11.006 -7.360 0.586 1.00 96.69 96 LEU A CA 1
ATOM 782 C C . LEU A 1 96 ? -11.138 -6.340 -0.542 1.00 96.69 96 LEU A C 1
ATOM 784 O O . LEU A 1 96 ? -12.213 -6.180 -1.118 1.00 96.69 96 LEU A O 1
ATOM 788 N N . TYR A 1 97 ? -10.024 -5.697 -0.883 1.00 96.50 97 TYR A N 1
ATOM 789 C CA . TYR A 1 97 ? -9.923 -4.789 -2.023 1.00 96.50 97 TYR A CA 1
ATOM 790 C C . TYR A 1 97 ? -9.067 -5.450 -3.099 1.00 96.50 97 TYR A C 1
ATOM 792 O O . TYR A 1 97 ? -7.875 -5.679 -2.899 1.00 96.50 97 TYR A O 1
ATOM 800 N N . SER A 1 98 ? -9.670 -5.750 -4.247 1.00 96.38 98 SER A N 1
ATOM 801 C CA . SER A 1 98 ? -8.920 -6.138 -5.441 1.00 96.38 98 SER A CA 1
ATOM 802 C C . SER A 1 98 ? -8.558 -4.873 -6.215 1.00 96.38 98 SER A C 1
ATOM 804 O O . SER A 1 98 ? -9.445 -4.088 -6.545 1.00 96.38 98 SER A O 1
ATOM 806 N N . SER A 1 99 ? -7.266 -4.641 -6.448 1.00 94.06 99 SER A N 1
ATOM 807 C CA . SER A 1 99 ? -6.780 -3.432 -7.118 1.00 94.06 99 SER A CA 1
ATOM 808 C C . SER A 1 99 ? -5.490 -3.684 -7.909 1.00 94.06 99 SER A C 1
ATOM 810 O O . SER A 1 99 ? -5.069 -4.825 -8.099 1.00 94.06 99 SER A O 1
ATOM 812 N N . HIS A 1 100 ? -4.863 -2.604 -8.372 1.00 92.50 100 HIS A N 1
ATOM 813 C CA . HIS A 1 100 ? -3.674 -2.603 -9.217 1.00 92.50 100 HIS A CA 1
ATOM 814 C C . HIS A 1 100 ? -2.394 -2.218 -8.455 1.00 92.50 100 HIS A C 1
ATOM 816 O O . HIS A 1 100 ? -2.432 -1.677 -7.348 1.00 92.50 100 HIS A O 1
ATOM 822 N N . ASP A 1 101 ? -1.247 -2.459 -9.095 1.00 90.25 101 ASP A N 1
ATOM 823 C CA . ASP A 1 101 ? 0.101 -2.131 -8.609 1.00 90.25 101 ASP A CA 1
ATOM 824 C C . ASP A 1 101 ? 0.225 -0.686 -8.095 1.00 90.25 101 ASP A C 1
ATOM 826 O O . ASP A 1 101 ? 0.800 -0.458 -7.033 1.00 90.25 101 ASP A O 1
ATOM 830 N N . GLY A 1 102 ? -0.346 0.281 -8.818 1.00 90.94 102 GLY A N 1
ATOM 831 C CA . GLY A 1 102 ? -0.318 1.697 -8.448 1.00 90.94 102 GLY A CA 1
ATOM 832 C C . GLY A 1 102 ? -1.041 2.000 -7.133 1.00 90.94 102 GLY A C 1
ATOM 833 O O . GLY A 1 102 ? -0.568 2.816 -6.349 1.00 90.94 102 GLY A O 1
ATOM 834 N N . THR A 1 103 ? -2.138 1.300 -6.828 1.00 93.81 103 THR A N 1
ATOM 835 C CA . THR A 1 103 ? -2.856 1.477 -5.554 1.00 93.81 103 THR A CA 1
ATOM 836 C C . THR A 1 103 ? -2.005 1.028 -4.373 1.00 93.81 103 THR A C 1
ATOM 838 O O . THR A 1 103 ? -1.939 1.721 -3.361 1.00 93.81 103 THR A O 1
ATOM 841 N N . LEU A 1 104 ? -1.323 -0.113 -4.508 1.00 94.88 104 LEU A N 1
ATOM 842 C CA . LEU A 1 104 ? -0.431 -0.616 -3.466 1.00 94.88 104 LEU A CA 1
ATOM 843 C C . LEU A 1 104 ? 0.767 0.321 -3.277 1.00 94.88 104 LEU A C 1
ATOM 845 O O . LEU A 1 104 ? 1.124 0.612 -2.140 1.00 94.88 104 LEU A O 1
ATOM 849 N N . GLN A 1 105 ? 1.348 0.842 -4.362 1.00 93.69 105 GLN A N 1
ATOM 850 C CA . GLN A 1 105 ? 2.437 1.825 -4.276 1.00 93.69 105 GLN A CA 1
ATOM 851 C C . GLN A 1 105 ? 2.002 3.114 -3.578 1.00 93.69 105 GLN A C 1
ATOM 853 O O . GLN A 1 105 ? 2.712 3.587 -2.693 1.00 93.69 105 GLN A O 1
ATOM 858 N N . ALA A 1 106 ? 0.825 3.649 -3.916 1.00 94.06 106 ALA A N 1
ATOM 859 C CA . ALA A 1 106 ? 0.280 4.829 -3.253 1.00 94.06 106 ALA A CA 1
ATOM 860 C C . ALA A 1 106 ? 0.074 4.590 -1.748 1.00 94.06 106 ALA A C 1
ATOM 862 O O . ALA A 1 106 ? 0.491 5.412 -0.937 1.00 94.06 106 ALA A O 1
ATOM 863 N N . LEU A 1 107 ? -0.507 3.448 -1.359 1.00 95.38 107 LEU A N 1
ATOM 864 C CA . LEU A 1 107 ? -0.698 3.097 0.052 1.00 95.38 107 LEU A CA 1
ATOM 865 C C . LEU A 1 107 ? 0.629 2.921 0.798 1.00 95.38 107 LEU A C 1
ATOM 867 O O . LEU A 1 107 ? 0.783 3.472 1.884 1.00 95.38 107 LEU A O 1
ATOM 871 N N . LEU A 1 108 ? 1.595 2.198 0.223 1.00 94.56 108 LEU A N 1
ATOM 872 C CA . LEU A 1 108 ? 2.925 2.025 0.815 1.00 94.56 108 LEU A CA 1
ATOM 873 C C . LEU A 1 108 ? 3.625 3.375 1.009 1.00 94.56 108 LEU A C 1
ATOM 875 O O . LEU A 1 108 ? 4.153 3.634 2.090 1.00 94.56 108 LEU A O 1
ATOM 879 N N . SER A 1 109 ? 3.559 4.250 0.004 1.00 93.38 109 SER A N 1
ATOM 880 C CA . SER A 1 109 ? 4.101 5.611 0.071 1.00 93.38 109 SER A CA 1
ATOM 881 C C . SER A 1 109 ? 3.446 6.422 1.196 1.00 93.38 109 SER A C 1
ATOM 883 O O . SER A 1 109 ? 4.141 6.974 2.051 1.00 93.38 109 SER A O 1
ATOM 885 N N . LEU A 1 110 ? 2.110 6.400 1.301 1.00 92.81 110 LEU A N 1
ATOM 886 C CA . LEU A 1 110 ? 1.390 7.046 2.405 1.00 92.81 110 LEU A CA 1
ATOM 887 C C . LEU A 1 110 ? 1.736 6.453 3.770 1.00 92.81 110 LEU A C 1
ATOM 889 O O . LEU A 1 110 ? 1.784 7.171 4.761 1.00 92.81 110 LEU A O 1
ATOM 893 N N . MET A 1 111 ? 2.043 5.164 3.847 1.00 91.94 111 MET A N 1
ATOM 894 C CA . MET A 1 111 ? 2.506 4.514 5.074 1.00 91.94 111 MET A CA 1
ATOM 895 C C . MET A 1 111 ? 3.984 4.808 5.388 1.00 91.94 111 MET A C 1
ATOM 897 O O . MET A 1 111 ? 4.508 4.295 6.376 1.00 91.94 111 MET A O 1
ATOM 901 N N . GLY A 1 112 ? 4.657 5.647 4.592 1.00 90.69 112 GLY A N 1
ATOM 902 C CA . GLY A 1 112 ? 6.069 6.000 4.760 1.00 90.69 112 GLY A CA 1
ATOM 903 C C . GLY A 1 112 ? 7.028 4.866 4.396 1.00 90.69 112 GLY A C 1
ATOM 904 O O . GLY A 1 112 ? 8.188 4.885 4.803 1.00 90.69 112 GLY A O 1
ATOM 905 N N . GLN A 1 113 ? 6.549 3.859 3.665 1.00 91.00 113 GLN A N 1
ATOM 906 C CA . GLN A 1 113 ? 7.353 2.723 3.233 1.00 91.00 113 GLN A CA 1
ATOM 907 C C . GLN A 1 113 ? 8.109 3.074 1.955 1.00 91.00 113 GLN A C 1
ATOM 909 O O . GLN A 1 113 ? 7.626 3.813 1.097 1.00 91.00 113 GLN A O 1
ATOM 914 N N . ARG A 1 114 ? 9.309 2.512 1.802 1.00 84.06 114 ARG A N 1
ATOM 915 C CA . ARG A 1 114 ? 10.107 2.708 0.590 1.00 84.06 114 ARG A CA 1
ATOM 916 C C . ARG A 1 114 ? 9.444 2.012 -0.598 1.00 84.06 114 ARG A C 1
ATOM 918 O O . ARG A 1 114 ? 9.308 0.792 -0.606 1.00 84.06 114 ARG A O 1
ATOM 925 N N . VAL A 1 115 ? 9.110 2.789 -1.624 1.00 79.88 115 VAL A N 1
ATOM 926 C CA . VAL A 1 115 ? 8.637 2.294 -2.920 1.00 79.88 115 VAL A CA 1
ATOM 927 C C . VAL A 1 115 ? 9.826 2.290 -3.879 1.00 79.88 115 VAL A C 1
ATOM 929 O O . VAL A 1 115 ? 10.02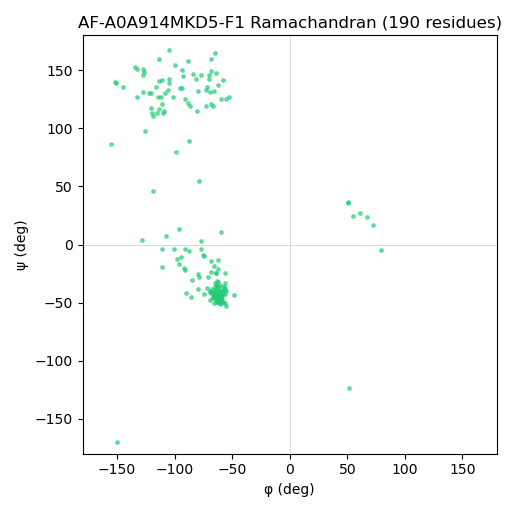8 3.233 -4.631 1.00 79.88 115 VAL A O 1
ATOM 932 N N . ASP A 1 116 ? 10.694 1.277 -3.801 1.00 85.38 116 ASP A N 1
ATOM 933 C CA . ASP A 1 116 ? 11.902 1.183 -4.643 1.00 85.38 116 ASP A CA 1
ATOM 934 C C . ASP A 1 116 ? 11.859 0.050 -5.679 1.00 85.38 116 ASP A C 1
ATOM 936 O O . ASP A 1 116 ? 12.751 -0.068 -6.527 1.00 85.38 116 ASP A O 1
ATOM 940 N N . LYS A 1 117 ? 10.798 -0.756 -5.658 1.00 87.75 117 LYS A N 1
ATOM 941 C CA . LYS A 1 117 ? 10.580 -1.886 -6.562 1.00 87.75 117 LYS A CA 1
ATOM 942 C C . LYS A 1 117 ? 9.167 -1.849 -7.123 1.00 87.75 117 LYS A C 1
ATOM 944 O O . LYS A 1 117 ? 8.233 -1.395 -6.466 1.00 87.75 117 LYS A O 1
ATOM 949 N N . LEU A 1 118 ? 9.012 -2.388 -8.331 1.00 89.62 118 LEU A N 1
ATOM 950 C CA . LEU A 1 118 ? 7.693 -2.651 -8.899 1.00 89.62 118 LEU A CA 1
ATOM 951 C C . LEU A 1 118 ? 6.951 -3.661 -8.024 1.00 89.62 118 LEU A C 1
ATOM 953 O O . LEU A 1 118 ? 7.536 -4.660 -7.603 1.00 89.62 118 LEU A O 1
ATOM 957 N N . VAL A 1 119 ? 5.663 -3.414 -7.786 1.00 91.62 119 VAL A N 1
ATOM 958 C CA . VAL A 1 119 ? 4.808 -4.306 -6.996 1.00 91.62 119 VAL A CA 1
ATOM 959 C C . VAL A 1 119 ? 4.616 -5.633 -7.748 1.00 91.62 119 VAL A C 1
ATOM 961 O O . VAL A 1 119 ? 4.100 -5.635 -8.870 1.00 91.62 119 VAL A O 1
ATOM 964 N N . PRO A 1 120 ? 5.032 -6.776 -7.169 1.00 90.12 120 PRO A N 1
ATOM 965 C CA . PRO A 1 120 ? 4.849 -8.084 -7.793 1.00 90.12 120 PRO A CA 1
ATOM 966 C C . PRO A 1 120 ? 3.374 -8.485 -7.942 1.00 90.12 120 PRO A C 1
ATOM 968 O O . PRO A 1 120 ? 2.493 -7.933 -7.282 1.00 90.12 120 PRO A O 1
ATOM 971 N N . TYR A 1 121 ? 3.103 -9.502 -8.769 1.00 87.94 121 TYR A N 1
ATOM 972 C CA . TYR A 1 121 ? 1.750 -10.062 -8.871 1.00 87.94 121 TYR A CA 1
ATOM 973 C C . TYR A 1 121 ? 1.332 -10.700 -7.547 1.00 87.94 121 TYR A C 1
ATOM 975 O O . TYR A 1 121 ? 2.171 -11.242 -6.827 1.00 87.94 121 TYR A O 1
ATOM 983 N N . ALA A 1 122 ? 0.031 -10.639 -7.251 1.00 91.06 122 ALA A N 1
ATOM 984 C CA . ALA A 1 122 ? -0.559 -11.161 -6.017 1.00 91.06 122 ALA A CA 1
ATOM 985 C C . ALA A 1 122 ? 0.089 -10.615 -4.728 1.00 91.06 122 ALA A C 1
ATOM 987 O O . ALA A 1 122 ? 0.040 -11.262 -3.678 1.00 91.06 122 ALA A O 1
ATOM 988 N N . SER A 1 123 ? 0.700 -9.428 -4.809 1.00 95.00 123 SER A N 1
ATOM 989 C CA . SER A 1 123 ? 1.124 -8.689 -3.625 1.00 95.00 123 SER A CA 1
ATOM 990 C C . SER A 1 123 ? -0.092 -8.201 -2.846 1.00 95.00 123 SER A C 1
ATOM 992 O O . SER A 1 123 ? -1.150 -7.936 -3.420 1.00 95.00 123 SER A O 1
ATOM 994 N N . THR A 1 124 ? 0.040 -8.089 -1.531 1.00 96.31 124 THR A N 1
ATOM 995 C CA . THR A 1 124 ? -1.075 -7.734 -0.647 1.00 96.31 124 THR A CA 1
ATOM 996 C C . THR A 1 124 ? -0.568 -6.877 0.496 1.00 96.31 124 THR A C 1
ATOM 998 O O . THR A 1 124 ? 0.465 -7.188 1.082 1.00 96.31 124 THR A O 1
ATOM 1001 N N . ILE A 1 125 ? -1.296 -5.810 0.814 1.00 97.00 125 ILE A N 1
ATOM 1002 C CA . ILE A 1 125 ? -1.124 -5.070 2.063 1.00 97.00 125 ILE A CA 1
ATOM 1003 C C . ILE A 1 125 ? -2.251 -5.528 2.985 1.00 97.00 125 ILE A C 1
ATOM 1005 O O . ILE A 1 125 ? -3.411 -5.500 2.576 1.00 97.00 125 ILE A O 1
ATOM 1009 N N . CYS A 1 126 ? -1.915 -5.962 4.193 1.00 96.62 126 CYS A N 1
ATOM 1010 C CA . CYS A 1 126 ? -2.876 -6.399 5.199 1.00 96.62 126 CYS A CA 1
ATOM 1011 C C . CYS A 1 126 ? -2.813 -5.460 6.402 1.00 96.62 126 CYS A C 1
ATOM 1013 O O . CYS A 1 126 ? -1.723 -5.121 6.857 1.00 96.62 126 CYS A O 1
ATOM 1015 N N . MET A 1 127 ? -3.983 -5.076 6.906 1.00 96.75 127 MET A N 1
ATOM 1016 C CA . MET A 1 127 ? -4.164 -4.424 8.200 1.00 96.75 127 MET A CA 1
ATOM 1017 C C . MET A 1 127 ? -4.926 -5.392 9.094 1.00 96.75 127 MET A C 1
ATOM 1019 O O . MET A 1 127 ? -6.069 -5.736 8.794 1.00 96.75 127 MET A O 1
ATOM 1023 N N . GLU A 1 128 ? -4.298 -5.827 10.175 1.00 96.38 128 GLU A N 1
ATOM 1024 C CA . GLU A 1 128 ? -4.900 -6.721 11.157 1.00 96.38 128 GLU A CA 1
ATOM 1025 C C . GLU A 1 128 ? -5.174 -5.941 12.436 1.00 96.38 128 GLU A C 1
ATOM 1027 O O . GLU A 1 128 ? -4.311 -5.223 12.933 1.00 96.38 128 GLU A O 1
ATOM 1032 N N . ILE A 1 129 ? -6.396 -6.055 12.957 1.00 95.56 129 ILE A N 1
ATOM 1033 C CA . ILE A 1 129 ? -6.820 -5.377 14.183 1.00 95.56 129 ILE A CA 1
ATOM 1034 C C . ILE A 1 129 ? -6.995 -6.447 15.247 1.00 95.56 129 ILE A C 1
ATOM 1036 O O . ILE A 1 129 ? -7.891 -7.288 15.163 1.00 95.56 129 ILE A O 1
ATOM 1040 N N . LEU A 1 130 ? -6.132 -6.405 16.251 1.00 94.31 130 LEU A N 1
ATOM 1041 C CA . LEU A 1 130 ? -6.095 -7.361 17.341 1.00 94.31 130 LEU A CA 1
ATOM 1042 C C . LEU A 1 130 ? -6.673 -6.719 18.598 1.00 94.31 130 LEU A C 1
ATOM 1044 O O . LEU A 1 130 ? -6.440 -5.544 18.879 1.00 94.31 130 LEU A O 1
ATOM 1048 N N . LYS A 1 131 ? -7.407 -7.503 19.384 1.00 91.94 131 LYS A N 1
ATOM 1049 C CA . LYS A 1 131 ? -7.875 -7.101 20.711 1.00 91.94 131 LYS A CA 1
ATOM 1050 C C . LYS A 1 131 ? -7.140 -7.926 21.758 1.00 91.94 131 LYS A C 1
ATOM 1052 O O . LYS A 1 131 ? -7.239 -9.150 21.751 1.00 91.94 131 LYS A O 1
ATOM 1057 N N . ASN A 1 132 ? -6.429 -7.255 22.656 1.00 88.69 132 ASN A N 1
ATOM 1058 C CA . ASN A 1 132 ? -5.811 -7.868 23.825 1.00 88.69 132 ASN A CA 1
ATOM 1059 C C . ASN A 1 132 ? -6.398 -7.215 25.082 1.00 88.69 132 ASN A C 1
ATOM 1061 O O . ASN A 1 132 ? -6.207 -6.017 25.317 1.00 88.69 132 ASN A O 1
ATOM 1065 N N . ASN A 1 133 ? -7.153 -7.992 25.863 1.00 87.25 133 ASN A N 1
ATOM 1066 C CA . ASN A 1 133 ? -8.020 -7.493 26.935 1.00 87.25 133 ASN A CA 1
ATOM 1067 C C . ASN A 1 133 ? -8.948 -6.376 26.417 1.00 87.25 133 ASN A C 1
ATOM 1069 O O . ASN A 1 133 ? -9.661 -6.585 25.438 1.00 87.25 133 ASN A O 1
ATOM 1073 N N . ASP A 1 134 ? -8.915 -5.190 27.026 1.00 86.62 134 ASP A N 1
ATOM 1074 C CA . ASP A 1 134 ? -9.705 -4.021 26.614 1.00 86.62 134 ASP A CA 1
ATOM 1075 C C . ASP A 1 134 ? -8.929 -3.044 25.714 1.00 86.62 134 ASP A C 1
ATOM 1077 O O . ASP A 1 134 ? -9.369 -1.920 25.480 1.00 86.62 134 ASP A O 1
ATOM 1081 N N . THR A 1 135 ? -7.777 -3.466 25.182 1.00 91.75 135 THR A N 1
ATOM 1082 C CA . THR A 1 135 ? -6.936 -2.642 24.301 1.00 91.75 135 THR A CA 1
ATOM 1083 C C . THR A 1 135 ? -6.886 -3.201 22.886 1.00 91.75 135 THR A C 1
ATOM 1085 O O . THR A 1 135 ? -6.815 -4.416 22.687 1.00 91.75 135 THR A O 1
ATOM 1088 N N . TYR A 1 136 ? -6.906 -2.307 21.898 1.00 95.25 136 TYR A N 1
ATOM 1089 C CA . TYR A 1 136 ? -6.783 -2.660 20.487 1.00 95.25 136 TYR A CA 1
ATOM 1090 C C . TYR A 1 136 ? -5.399 -2.309 19.953 1.00 95.25 136 TYR A C 1
ATOM 1092 O O . TYR A 1 136 ? -4.864 -1.231 20.229 1.00 95.25 136 TYR A O 1
ATOM 1100 N N . HIS A 1 137 ? -4.863 -3.207 19.138 1.00 95.38 137 HIS A N 1
ATOM 1101 C CA . HIS A 1 137 ? -3.572 -3.089 18.475 1.00 95.38 137 HIS A CA 1
ATOM 1102 C C . HIS A 1 137 ? -3.750 -3.325 16.980 1.00 95.38 137 HIS A C 1
ATOM 1104 O O . HIS A 1 137 ? -4.659 -4.044 16.571 1.00 95.38 137 HIS A O 1
ATOM 1110 N N . ILE A 1 138 ? -2.901 -2.709 16.168 1.00 96.06 138 ILE A N 1
ATOM 1111 C CA . ILE A 1 138 ? -2.880 -2.896 14.722 1.00 96.06 138 ILE A CA 1
ATOM 1112 C C . ILE A 1 138 ? -1.511 -3.430 14.319 1.00 96.06 138 ILE A C 1
ATOM 1114 O O . ILE A 1 138 ? -0.485 -2.857 14.691 1.00 96.06 138 ILE A O 1
ATOM 1118 N N . GLU A 1 139 ? -1.527 -4.496 13.529 1.00 95.44 139 GLU A N 1
ATOM 1119 C CA . GLU A 1 139 ? -0.371 -5.043 12.824 1.00 95.44 139 GLU A CA 1
ATOM 1120 C C . GLU A 1 139 ? -0.565 -4.815 11.319 1.00 95.44 139 GLU A C 1
ATOM 1122 O O . GLU A 1 139 ? -1.677 -4.899 10.789 1.00 95.44 139 GLU A O 1
ATOM 1127 N N . MET A 1 140 ? 0.516 -4.482 10.617 1.00 95.69 140 MET A N 1
ATOM 1128 C CA . MET A 1 140 ? 0.476 -4.175 9.189 1.00 95.69 140 MET A CA 1
ATOM 1129 C C . MET A 1 140 ? 1.504 -5.016 8.451 1.00 95.69 140 MET A C 1
ATOM 1131 O O . MET A 1 140 ? 2.683 -5.036 8.808 1.00 95.69 140 MET A O 1
ATOM 1135 N N . TYR A 1 141 ? 1.077 -5.654 7.368 1.00 95.50 141 TYR A N 1
ATOM 1136 C CA . TYR A 1 141 ? 1.926 -6.541 6.585 1.00 95.50 141 TYR A CA 1
ATOM 1137 C C . TYR A 1 141 ? 1.915 -6.173 5.113 1.00 95.50 141 TYR A C 1
ATOM 1139 O O . TYR A 1 141 ? 0.887 -5.795 4.556 1.00 95.50 141 TYR A O 1
ATOM 1147 N N . TYR A 1 142 ? 3.056 -6.357 4.461 1.00 96.12 142 TYR A N 1
ATOM 1148 C CA . TYR A 1 142 ? 3.178 -6.355 3.016 1.00 96.12 142 TYR A CA 1
ATOM 1149 C C . TYR A 1 142 ? 3.694 -7.712 2.554 1.00 96.12 142 TYR A C 1
ATOM 1151 O O . TYR A 1 142 ? 4.840 -8.093 2.797 1.00 96.12 142 TYR A O 1
ATOM 1159 N N . ARG A 1 143 ? 2.819 -8.463 1.888 1.00 95.12 143 ARG A N 1
ATOM 1160 C CA . ARG A 1 143 ? 3.160 -9.722 1.240 1.00 95.12 143 ARG A CA 1
ATOM 1161 C C . ARG A 1 143 ? 3.568 -9.452 -0.199 1.00 95.12 143 ARG A C 1
ATOM 1163 O O . ARG A 1 143 ? 2.782 -8.893 -0.959 1.00 95.12 143 ARG A O 1
ATOM 1170 N N . HIS A 1 144 ? 4.749 -9.910 -0.594 1.00 92.50 144 HIS A N 1
ATOM 1171 C CA . HIS A 1 144 ? 5.225 -9.821 -1.971 1.00 92.50 144 HIS A CA 1
ATOM 1172 C C . HIS A 1 144 ? 6.176 -10.977 -2.291 1.00 92.50 144 HIS A C 1
ATOM 1174 O O . HIS A 1 144 ? 7.011 -11.352 -1.474 1.00 92.50 144 HIS A O 1
ATOM 1180 N N . SER A 1 145 ? 6.069 -11.562 -3.487 1.00 87.56 145 SER A N 1
ATOM 1181 C CA . SER A 1 145 ? 6.971 -12.638 -3.948 1.00 87.56 145 SER A CA 1
ATOM 1182 C C . SER A 1 145 ? 7.148 -13.805 -2.956 1.00 87.56 145 SER A C 1
ATOM 1184 O O . SER A 1 145 ? 8.244 -14.334 -2.806 1.00 87.56 145 SER A O 1
ATOM 1186 N N . GLY A 1 146 ? 6.082 -14.186 -2.244 1.00 86.06 146 GLY A N 1
ATOM 1187 C CA . GLY A 1 146 ? 6.121 -15.253 -1.233 1.00 86.06 146 GLY A CA 1
ATOM 1188 C C . GLY A 1 146 ? 6.699 -14.849 0.130 1.00 86.06 146 GLY A C 1
ATOM 1189 O O . GLY A 1 146 ? 6.632 -15.645 1.060 1.00 86.06 146 GLY A O 1
ATOM 1190 N N . LEU A 1 147 ? 7.204 -13.623 0.278 1.00 91.69 147 LEU A N 1
ATOM 1191 C CA . LEU A 1 147 ? 7.662 -13.056 1.545 1.00 91.69 147 LEU A CA 1
ATOM 1192 C C . LEU A 1 147 ? 6.530 -12.275 2.215 1.00 91.69 147 LEU A C 1
ATOM 1194 O O . LEU A 1 147 ? 5.739 -11.627 1.531 1.00 91.69 147 LEU A O 1
ATOM 1198 N N . VAL A 1 148 ? 6.472 -12.321 3.546 1.00 94.38 148 VAL A N 1
ATOM 1199 C CA . VAL A 1 148 ? 5.584 -11.490 4.369 1.00 94.38 148 VAL A CA 1
ATOM 1200 C C . VAL A 1 148 ? 6.462 -10.574 5.208 1.00 94.38 148 VAL A C 1
ATOM 1202 O O . VAL A 1 148 ? 7.214 -11.039 6.061 1.00 94.38 148 VAL A O 1
ATOM 1205 N N . GLN A 1 149 ? 6.394 -9.277 4.933 1.00 93.06 149 GLN A N 1
ATOM 1206 C CA . GLN A 1 149 ? 7.162 -8.254 5.628 1.00 93.06 149 GLN A CA 1
ATOM 1207 C C . GLN A 1 149 ? 6.250 -7.471 6.573 1.00 93.06 149 GLN A C 1
ATOM 1209 O O . GLN A 1 149 ? 5.188 -7.011 6.160 1.00 93.06 149 GLN A O 1
ATOM 1214 N N . HIS A 1 150 ? 6.684 -7.266 7.816 1.00 93.88 150 HIS A N 1
ATOM 1215 C CA . HIS A 1 150 ? 6.032 -6.323 8.724 1.00 93.88 150 HIS A CA 1
ATOM 1216 C C . HIS A 1 150 ? 6.323 -4.875 8.297 1.00 93.88 150 HIS A C 1
ATOM 1218 O O . HIS A 1 150 ? 7.474 -4.524 8.011 1.00 93.88 150 HIS A O 1
ATOM 1224 N N . LEU A 1 151 ? 5.288 -4.037 8.245 1.00 93.50 151 LEU A N 1
ATOM 1225 C CA . LEU A 1 151 ? 5.417 -2.619 7.921 1.00 93.50 151 LEU A CA 1
ATOM 1226 C C . LEU A 1 151 ? 5.722 -1.825 9.189 1.00 93.50 151 LEU A C 1
ATOM 1228 O O . LEU A 1 151 ? 4.933 -1.796 10.129 1.00 93.50 151 LEU A O 1
ATOM 1232 N N . ASN A 1 152 ? 6.876 -1.163 9.204 1.00 89.75 152 ASN A N 1
ATOM 1233 C CA . ASN A 1 152 ? 7.337 -0.410 10.366 1.00 89.75 152 ASN A CA 1
ATOM 1234 C C . ASN A 1 152 ? 6.919 1.055 10.253 1.00 89.75 152 ASN A C 1
ATOM 1236 O O . ASN A 1 152 ? 7.131 1.679 9.211 1.00 89.75 152 ASN A O 1
ATOM 1240 N N . PHE A 1 153 ? 6.399 1.621 11.339 1.00 89.94 153 PHE A N 1
ATOM 1241 C CA . PHE A 1 153 ? 6.009 3.027 11.403 1.00 89.94 153 PHE A CA 1
ATOM 1242 C C . PHE A 1 153 ? 6.944 3.779 12.355 1.00 89.94 153 PHE A C 1
ATOM 1244 O O . PHE A 1 153 ? 7.078 3.369 13.506 1.00 89.94 153 PHE A O 1
ATOM 1251 N N . PRO A 1 154 ? 7.580 4.889 11.934 1.00 84.00 154 PRO A N 1
ATOM 1252 C CA . PRO A 1 154 ? 8.440 5.677 12.823 1.00 84.00 154 PRO A CA 1
ATOM 1253 C C . PRO A 1 154 ? 7.713 6.162 14.084 1.00 84.00 154 PRO A C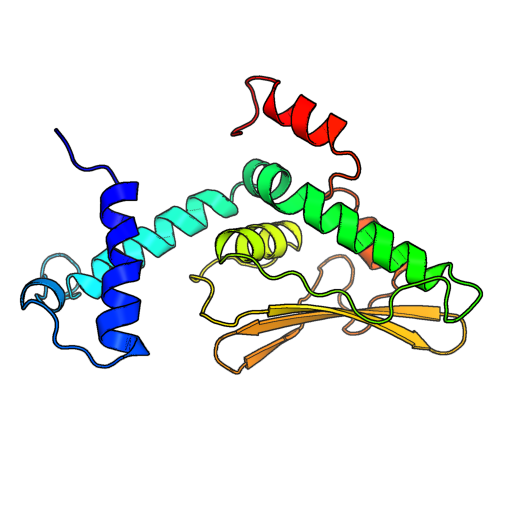 1
ATOM 1255 O O . PRO A 1 154 ? 8.277 6.138 15.173 1.00 84.00 154 PRO A O 1
ATOM 1258 N N . ASP A 1 155 ? 6.437 6.525 13.936 1.00 83.88 155 ASP A N 1
ATOM 1259 C CA . ASP A 1 155 ? 5.583 6.991 15.035 1.00 83.88 155 ASP A CA 1
ATOM 1260 C C . ASP A 1 155 ? 5.115 5.851 15.957 1.00 83.88 155 ASP A C 1
ATOM 1262 O O . ASP A 1 155 ? 4.501 6.101 16.994 1.00 83.88 155 ASP A O 1
ATOM 1266 N N . CYS A 1 156 ? 5.367 4.594 15.574 1.00 86.38 156 CYS A N 1
ATOM 1267 C CA . CYS A 1 156 ? 4.999 3.417 16.344 1.00 86.38 156 CYS A CA 1
ATOM 1268 C C . CYS A 1 156 ? 5.905 2.217 16.006 1.00 86.38 156 CYS A C 1
ATOM 1270 O O . CYS A 1 156 ? 5.573 1.409 15.137 1.00 86.38 156 CYS A O 1
ATOM 1272 N N . PRO A 1 157 ? 7.061 2.083 16.679 1.00 81.69 157 PRO A N 1
ATOM 1273 C CA . PRO A 1 157 ? 8.073 1.080 16.335 1.00 81.69 157 PRO A CA 1
ATOM 1274 C C . PRO A 1 157 ? 7.721 -0.344 16.797 1.00 81.69 157 PRO A C 1
ATOM 1276 O O . PRO A 1 157 ? 8.481 -1.278 16.547 1.00 81.69 157 PRO A O 1
ATOM 1279 N N . LEU A 1 158 ? 6.606 -0.517 17.508 1.00 83.75 158 LEU A N 1
ATOM 1280 C CA . LEU A 1 158 ? 6.132 -1.813 17.980 1.00 83.75 158 LEU A CA 1
ATOM 1281 C C . LEU A 1 158 ? 5.491 -2.592 16.827 1.00 83.75 158 LEU A C 1
ATOM 1283 O O . LEU A 1 158 ? 4.816 -2.003 15.988 1.00 83.75 158 LEU A O 1
ATOM 1287 N N . ILE A 1 159 ? 5.649 -3.919 16.833 1.00 84.75 159 ILE A N 1
ATOM 1288 C CA . ILE A 1 159 ? 4.911 -4.808 15.919 1.00 84.75 159 ILE A CA 1
ATOM 1289 C C . ILE A 1 159 ? 3.407 -4.661 16.179 1.00 84.75 159 ILE A C 1
ATOM 1291 O O . ILE A 1 159 ? 2.638 -4.337 15.285 1.00 84.75 159 ILE A O 1
ATOM 1295 N N . GLN A 1 160 ? 3.011 -4.788 17.447 1.00 89.62 160 GLN A N 1
ATOM 1296 C CA . GLN A 1 160 ? 1.658 -4.498 17.914 1.00 89.62 160 GLN A CA 1
ATOM 1297 C C . GLN A 1 160 ? 1.556 -3.026 18.275 1.00 89.62 160 GLN A C 1
ATOM 1299 O O . GLN A 1 160 ? 1.839 -2.625 19.407 1.00 89.62 160 GLN A O 1
ATOM 1304 N N . CYS A 1 161 ? 1.199 -2.204 17.295 1.00 93.50 161 CYS A N 1
ATOM 1305 C CA . CYS A 1 161 ? 1.026 -0.787 17.544 1.00 93.50 161 CYS A CA 1
ATOM 1306 C C . CYS A 1 161 ? -0.333 -0.514 18.204 1.00 93.50 161 CYS A C 1
ATOM 1308 O O . CYS A 1 161 ? -1.344 -0.957 17.658 1.00 93.50 161 CYS A O 1
ATOM 1310 N N . PRO A 1 162 ? -0.420 0.272 19.297 1.00 94.75 162 PRO A N 1
ATOM 1311 C CA . PRO A 1 162 ? -1.706 0.718 19.820 1.00 94.75 162 PRO A CA 1
ATOM 1312 C C . PRO A 1 162 ? -2.537 1.383 18.720 1.00 94.75 162 PRO A C 1
ATOM 1314 O O . PRO A 1 162 ? -2.066 2.300 18.039 1.00 94.75 162 PRO A O 1
ATOM 1317 N N . ALA A 1 163 ? -3.775 0.920 18.543 1.00 94.75 163 ALA A N 1
ATOM 1318 C CA . ALA A 1 163 ? -4.591 1.295 17.393 1.00 94.75 163 ALA A CA 1
ATOM 1319 C C . ALA A 1 163 ? -4.805 2.814 17.294 1.00 94.75 163 ALA A C 1
ATO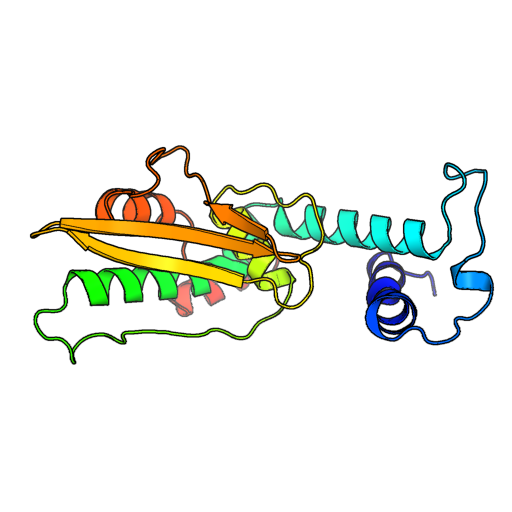M 1321 O O . ALA A 1 163 ? -4.702 3.386 16.210 1.00 94.75 163 ALA A O 1
ATOM 1322 N N . GLU A 1 164 ? -5.023 3.480 18.432 1.00 93.12 164 GLU A N 1
ATOM 1323 C CA . GLU A 1 164 ? -5.178 4.935 18.509 1.00 93.12 164 GLU A CA 1
ATOM 1324 C C . GLU A 1 164 ? -3.936 5.678 17.989 1.00 93.12 164 GLU A C 1
ATOM 1326 O O . GLU A 1 164 ? -4.061 6.627 17.211 1.00 93.12 164 GLU A O 1
ATOM 1331 N N . THR A 1 165 ? -2.736 5.214 18.352 1.00 93.56 165 THR A N 1
ATOM 1332 C CA . THR A 1 165 ? -1.462 5.806 17.922 1.00 93.56 165 THR A CA 1
ATOM 1333 C C . THR A 1 165 ? -1.281 5.691 16.412 1.00 93.56 165 THR A C 1
ATOM 1335 O O . THR A 1 165 ? -1.009 6.696 15.747 1.00 93.56 165 THR A O 1
ATOM 1338 N N . LEU A 1 166 ? -1.477 4.492 15.847 1.00 93.31 166 LEU A N 1
ATOM 1339 C CA . LEU A 1 166 ? -1.303 4.283 14.408 1.00 93.31 166 LEU A CA 1
ATOM 1340 C C . LEU A 1 166 ? -2.351 5.046 13.593 1.00 93.31 166 LEU A C 1
ATOM 1342 O O . LEU A 1 166 ? -2.005 5.736 12.635 1.00 93.31 166 LEU A O 1
ATOM 1346 N N . ILE A 1 167 ? -3.624 4.974 13.993 1.00 95.00 167 ILE A N 1
ATOM 1347 C CA . ILE A 1 167 ? -4.718 5.683 13.318 1.00 95.00 167 ILE A CA 1
ATOM 1348 C C . ILE A 1 167 ? -4.459 7.190 13.329 1.00 95.00 167 ILE A C 1
ATOM 1350 O O . ILE A 1 167 ? -4.592 7.845 12.294 1.00 95.00 167 ILE A O 1
ATOM 1354 N N . LYS A 1 168 ? -4.033 7.750 14.467 1.00 94.00 168 LYS A N 1
ATOM 1355 C CA . LYS A 1 168 ? -3.692 9.173 14.573 1.00 94.00 168 LYS A CA 1
ATOM 1356 C C . LYS A 1 168 ? -2.554 9.565 13.625 1.00 94.00 168 LYS A C 1
ATOM 1358 O O . LYS A 1 168 ? -2.646 10.613 12.989 1.00 94.00 168 LYS A O 1
ATOM 1363 N N . SER A 1 169 ? -1.524 8.729 13.493 1.00 91.88 169 SER A N 1
ATOM 1364 C CA . SER A 1 169 ? -0.405 8.961 12.567 1.00 91.88 169 SER A CA 1
ATOM 1365 C C . SER A 1 169 ? -0.821 8.879 11.087 1.00 91.88 169 SER A C 1
ATOM 1367 O O . SER A 1 169 ? -0.351 9.664 10.257 1.00 91.88 169 SER A O 1
ATOM 1369 N N . LEU A 1 170 ? -1.719 7.955 10.733 1.00 93.62 170 LEU A N 1
ATOM 1370 C CA . LEU A 1 170 ? -2.180 7.771 9.351 1.00 93.62 170 LEU A CA 1
ATOM 1371 C C . LEU A 1 170 ? -3.248 8.793 8.935 1.00 93.62 170 LEU A C 1
ATOM 1373 O O . LEU A 1 170 ? -3.364 9.117 7.754 1.00 93.62 170 LEU A O 1
ATOM 1377 N N . ARG A 1 171 ? -3.999 9.352 9.891 1.00 94.62 171 ARG A N 1
ATOM 1378 C CA . ARG A 1 171 ? -5.073 10.327 9.643 1.00 94.62 171 ARG A CA 1
ATOM 1379 C C . ARG A 1 171 ? -4.638 11.554 8.850 1.00 94.62 171 ARG A C 1
ATOM 1381 O O . ARG A 1 171 ? -5.387 12.008 7.990 1.00 94.62 171 ARG A O 1
ATOM 1388 N N . SER A 1 172 ? -3.444 12.086 9.115 1.00 91.88 172 SER A N 1
ATOM 1389 C CA . SER A 1 172 ? -2.908 13.253 8.394 1.00 91.88 172 SER A CA 1
ATOM 1390 C C . SER A 1 172 ? -2.635 12.968 6.914 1.00 91.88 172 SER A C 1
ATOM 1392 O O . SER A 1 172 ? -2.547 13.895 6.114 1.00 91.88 172 SER A O 1
ATOM 1394 N N . ARG A 1 173 ? -2.543 11.686 6.548 1.00 92.81 173 ARG A N 1
ATOM 1395 C CA . ARG A 1 173 ? -2.202 11.177 5.216 1.00 92.81 173 ARG A CA 1
ATOM 1396 C C . ARG A 1 173 ? -3.416 10.586 4.490 1.00 92.81 173 ARG A C 1
ATOM 1398 O O . ARG A 1 173 ? -3.275 10.023 3.410 1.00 92.81 173 ARG A O 1
ATOM 1405 N N . 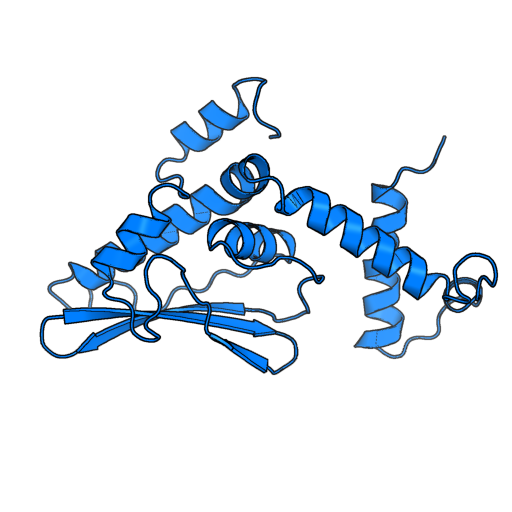ALA A 1 174 ? -4.614 10.740 5.056 1.00 96.56 174 ALA A N 1
ATOM 1406 C CA . ALA A 1 174 ? -5.861 10.196 4.532 1.00 96.56 174 ALA A CA 1
ATOM 1407 C C . ALA A 1 174 ? -6.848 11.284 4.068 1.00 96.56 174 ALA A C 1
ATOM 1409 O O . ALA A 1 174 ? -6.791 12.448 4.479 1.00 96.56 174 ALA A O 1
ATOM 1410 N N . ILE A 1 175 ? -7.791 10.883 3.214 1.00 96.56 175 ILE A N 1
ATOM 1411 C CA . ILE A 1 175 ? -8.921 11.691 2.751 1.00 96.56 175 ILE A CA 1
ATOM 1412 C C . ILE A 1 175 ? -10.204 10.960 3.150 1.00 96.56 175 ILE A C 1
ATOM 1414 O O . ILE A 1 175 ? -10.470 9.862 2.681 1.00 96.56 175 ILE A O 1
ATOM 1418 N N . PHE A 1 176 ? -11.022 11.577 3.999 1.00 96.62 176 PHE A N 1
ATOM 1419 C CA . PHE A 1 176 ? -12.237 10.943 4.531 1.00 96.62 176 PHE A CA 1
ATOM 1420 C C . PHE A 1 176 ? -13.483 11.206 3.684 1.00 96.62 176 PHE A C 1
ATOM 1422 O O . PHE A 1 176 ? -14.450 10.451 3.731 1.00 96.62 176 PHE A O 1
ATOM 1429 N N . GLU A 1 177 ? -13.463 12.269 2.880 1.00 95.44 177 GLU A N 1
ATOM 1430 C CA . GLU A 1 177 ? -14.623 12.707 2.118 1.00 95.44 177 GLU A CA 1
ATOM 1431 C C . GLU A 1 177 ? -14.338 12.742 0.624 1.00 95.44 177 GLU A C 1
ATOM 1433 O O . GLU A 1 177 ? -13.402 13.393 0.158 1.00 95.44 177 GLU A O 1
ATOM 1438 N N . ARG A 1 178 ? -15.238 12.134 -0.151 1.00 92.38 178 ARG A N 1
ATOM 1439 C CA . ARG A 1 178 ? -15.175 12.166 -1.615 1.00 92.38 178 ARG A CA 1
ATOM 1440 C C . ARG A 1 178 ? -15.251 13.594 -2.169 1.00 92.38 178 ARG A C 1
ATOM 1442 O O . ARG A 1 178 ? -14.587 13.907 -3.147 1.00 92.38 178 ARG A O 1
ATOM 1449 N N . LYS A 1 179 ? -16.023 14.480 -1.522 1.00 93.38 179 LYS A N 1
ATOM 1450 C CA . LYS A 1 179 ? -16.100 15.906 -1.893 1.00 93.38 179 LYS A CA 1
ATOM 1451 C C . LYS A 1 179 ? -14.744 16.597 -1.767 1.00 93.38 179 LYS A C 1
ATOM 1453 O O . LYS A 1 179 ? -14.375 17.355 -2.655 1.00 93.38 179 LYS A O 1
ATOM 1458 N N . ARG A 1 180 ? -13.996 16.302 -0.698 1.00 91.88 180 ARG A N 1
ATOM 1459 C CA . ARG A 1 180 ? -12.644 16.830 -0.497 1.00 91.88 180 ARG A CA 1
ATOM 1460 C C . ARG A 1 180 ? -11.689 16.329 -1.574 1.00 91.88 180 ARG A C 1
ATOM 1462 O O . ARG A 1 180 ? -10.957 17.143 -2.117 1.00 91.88 180 ARG A O 1
ATOM 1469 N N . LEU A 1 181 ? -11.740 15.040 -1.924 1.00 91.56 181 LEU A N 1
ATOM 1470 C CA . LEU A 1 181 ? -10.947 14.499 -3.034 1.00 91.56 181 LEU A CA 1
ATOM 1471 C C . LEU A 1 181 ? -11.220 15.260 -4.340 1.00 91.56 181 LEU A C 1
ATOM 1473 O O . LEU A 1 181 ? -10.287 15.733 -4.975 1.00 91.56 181 LEU A O 1
ATOM 1477 N N . TYR A 1 182 ? -12.491 15.436 -4.711 1.00 90.31 182 TYR A N 1
ATOM 1478 C CA . TYR A 1 182 ? -12.845 16.166 -5.933 1.00 90.31 182 TYR A CA 1
ATOM 1479 C C . TYR A 1 182 ? -12.462 17.639 -5.892 1.00 90.31 182 TYR A C 1
ATOM 1481 O O . TYR A 1 182 ? -12.051 18.181 -6.911 1.00 90.31 182 TYR A O 1
ATOM 1489 N N . HIS A 1 183 ? -12.579 18.284 -4.733 1.00 90.56 183 HIS A N 1
ATOM 1490 C CA . HIS A 1 183 ? -12.133 19.661 -4.582 1.00 90.56 183 HIS A CA 1
ATOM 1491 C C . HIS A 1 183 ? -10.623 19.781 -4.795 1.00 90.56 183 HIS A C 1
ATOM 1493 O O . HIS A 1 183 ? -10.202 20.630 -5.571 1.00 90.56 183 HIS A O 1
ATOM 1499 N N . LEU A 1 184 ? -9.838 18.894 -4.174 1.00 89.12 184 LEU A N 1
ATOM 1500 C CA . LEU A 1 184 ? -8.390 18.847 -4.362 1.00 89.12 184 LEU A CA 1
ATOM 1501 C C . LEU A 1 184 ? -8.052 18.633 -5.838 1.00 89.12 184 LEU A C 1
ATOM 1503 O O . LEU A 1 184 ? -7.318 19.429 -6.396 1.00 89.12 184 LEU A O 1
ATOM 1507 N N . CYS A 1 185 ? -8.665 17.647 -6.493 1.00 85.81 185 CYS A N 1
ATOM 1508 C CA . CYS A 1 185 ? -8.461 17.388 -7.919 1.00 85.81 185 CYS A CA 1
ATOM 1509 C C . CYS A 1 185 ? -8.931 18.520 -8.852 1.00 85.81 185 CYS A C 1
ATOM 1511 O O . CYS A 1 185 ? -8.472 18.608 -9.983 1.00 85.81 185 CYS A O 1
ATOM 1513 N N . GLY A 1 186 ? -9.880 19.354 -8.415 1.00 82.56 186 GLY A N 1
ATOM 1514 C CA . GLY A 1 186 ? -10.433 20.455 -9.207 1.00 82.56 186 GLY A CA 1
ATOM 1515 C C . GLY A 1 186 ? -9.712 21.791 -9.016 1.00 82.56 186 GLY A C 1
ATOM 1516 O O . GLY A 1 186 ? -9.824 22.670 -9.870 1.00 82.56 186 GLY A O 1
ATOM 1517 N N . SER A 1 187 ? -8.975 21.971 -7.917 1.00 72.81 187 SER A N 1
ATOM 1518 C CA . SER A 1 187 ? -8.014 23.067 -7.791 1.00 72.81 187 SER A CA 1
ATOM 1519 C C . SER A 1 187 ? -6.815 22.738 -8.672 1.00 72.81 187 SER A C 1
ATOM 1521 O O . SER A 1 187 ? -6.179 21.716 -8.444 1.00 72.81 187 SER A O 1
ATOM 1523 N N . GLY A 1 188 ? -6.502 23.576 -9.666 1.00 58.81 188 GLY A N 1
ATOM 1524 C CA . GLY A 1 188 ? -5.451 23.346 -10.677 1.00 58.81 188 GLY A CA 1
ATOM 1525 C C . GLY A 1 188 ? -4.012 23.155 -10.161 1.00 58.81 188 GLY A C 1
ATOM 1526 O O . GLY A 1 188 ? -3.083 23.151 -10.961 1.00 58.81 188 GLY A O 1
ATOM 1527 N N . ASP A 1 189 ? -3.839 22.991 -8.851 1.00 56.03 189 ASP A N 1
ATOM 1528 C CA . ASP A 1 189 ? -2.604 22.647 -8.149 1.00 56.03 189 ASP A CA 1
ATOM 1529 C C . ASP A 1 189 ? -2.466 21.131 -7.887 1.00 56.03 189 ASP A C 1
ATOM 1531 O O . ASP A 1 189 ? -1.396 20.662 -7.489 1.00 56.03 189 ASP A O 1
ATOM 1535 N N . ALA A 1 190 ? -3.526 20.342 -8.096 1.00 53.59 190 ALA A N 1
ATOM 1536 C CA . ALA A 1 190 ? -3.486 18.892 -7.946 1.00 53.59 190 ALA A CA 1
ATOM 1537 C C . ALA A 1 190 ? -3.223 18.195 -9.280 1.00 53.59 190 ALA A C 1
ATOM 1539 O O . ALA A 1 190 ? -3.861 18.471 -10.289 1.00 53.59 190 ALA A O 1
ATOM 1540 N N . TYR A 1 191 ? -2.320 17.221 -9.251 1.00 56.38 191 TYR A N 1
ATOM 1541 C CA . TYR A 1 191 ? -2.061 16.280 -10.339 1.00 56.38 191 TYR A CA 1
ATOM 1542 C C . TYR A 1 191 ? -3.133 15.173 -10.350 1.00 56.38 191 TYR A C 1
ATOM 1544 O O . TYR A 1 191 ? -2.824 13.984 -10.237 1.00 56.38 191 TYR A O 1
ATOM 1552 N N . CYS A 1 192 ? -4.394 15.599 -10.411 1.00 56.44 192 CYS A N 1
ATOM 1553 C CA . CYS A 1 192 ? -5.512 14.805 -10.897 1.00 56.44 192 CYS A CA 1
ATOM 1554 C C . CYS A 1 192 ? -5.844 15.294 -12.322 1.00 56.44 192 CYS A C 1
ATOM 1556 O O . CYS A 1 192 ? -6.373 14.471 -13.089 1.00 56.44 192 CYS A O 1
#

Foldseek 3Di:
DDDDLVNLLVVLVVCCCQCPVPNHDDDPQQQDFDVVVVRDGSNRVSQVSNLVVLLVQQLPLLNLLLLAQAVLLVVLVLLVQVLPDPDPPSHDPDDDDDDDQSNVSSVCSLQVHDSRHGAAPPWDWDWDWDDDPSFIWIWIWIDGPNDIDTRAHPQARDRGGGSVSSSVSSVVSHDNDPVVSVVQVPPPVHPD

InterPro domains:
  IPR000560 Histidine phosphatase superfamily, clade-2 [PF00328] (60-142)
  IPR029033 Histidine phosphatase superfamily [G3DSA:3.40.50.1240] (4-182)
  IPR029033 Histidine phosphatase superfamily [SSF53254] (20-176)
  IPR050645 Histidine Acid Phosphatase [PTHR11567] (18-147)

Radius of gyration: 20.01 Å; Cα contacts (8 Å, |Δi|>4): 250; chains: 1; bounding box: 49×43×61 Å

pLDDT: mean 88.23, std 9.1, range [53.59, 97.75]